Protein AF-R0KUM9-F1 (afdb_monomer_lite)

Organism: Nosema bombycis (strain CQ1 / CVCC 102059) (NCBI:txid578461)

Structure (mmCIF, N/CA/C/O backbone):
data_AF-R0KUM9-F1
#
_entry.id   AF-R0KUM9-F1
#
loop_
_atom_site.group_PDB
_atom_site.id
_atom_site.type_symbol
_atom_site.label_atom_id
_atom_site.label_alt_id
_atom_site.label_comp_id
_atom_site.label_asym_id
_atom_site.label_entity_id
_atom_site.label_seq_id
_atom_site.pdbx_PDB_ins_code
_atom_site.Cartn_x
_atom_site.Cartn_y
_atom_site.Cartn_z
_atom_site.occupancy
_atom_site.B_iso_or_equiv
_atom_site.auth_seq_id
_atom_site.auth_comp_id
_atom_site.auth_asym_id
_atom_site.auth_atom_id
_atom_site.pdbx_PDB_model_num
ATOM 1 N N . MET A 1 1 ? 21.693 6.761 2.568 1.00 46.38 1 MET A N 1
ATOM 2 C CA . MET A 1 1 ? 21.274 5.800 1.523 1.00 46.38 1 MET A CA 1
ATOM 3 C C . MET A 1 1 ? 19.756 5.629 1.547 1.00 46.38 1 MET A C 1
ATOM 5 O O . MET A 1 1 ? 19.146 5.756 0.496 1.00 46.38 1 MET A O 1
ATOM 9 N N . GLU A 1 2 ? 19.164 5.507 2.739 1.00 59.19 2 GLU A N 1
ATOM 10 C CA . GLU A 1 2 ? 17.716 5.383 3.000 1.00 59.19 2 GLU A CA 1
ATOM 11 C C . GLU A 1 2 ? 16.840 6.447 2.295 1.00 59.19 2 GLU A C 1
ATOM 13 O O . GLU A 1 2 ? 15.932 6.101 1.548 1.00 59.19 2 GLU A O 1
ATOM 18 N N . TYR A 1 3 ? 17.175 7.741 2.393 1.00 64.31 3 TYR A N 1
ATOM 19 C CA . TYR A 1 3 ? 16.346 8.825 1.827 1.00 64.31 3 TYR A CA 1
ATOM 20 C C . TYR A 1 3 ? 16.190 8.808 0.298 1.00 64.31 3 TYR A C 1
ATOM 22 O O . TYR A 1 3 ? 15.098 9.025 -0.220 1.00 64.31 3 TYR A O 1
ATOM 30 N N . LYS A 1 4 ? 17.265 8.517 -0.448 1.00 70.75 4 LYS A N 1
ATOM 31 C CA . LYS A 1 4 ? 17.219 8.504 -1.923 1.00 70.75 4 LYS A CA 1
ATOM 32 C C . LYS A 1 4 ? 16.317 7.379 -2.444 1.00 70.75 4 LYS A C 1
ATOM 34 O O . LYS A 1 4 ? 15.664 7.540 -3.470 1.00 70.75 4 LYS A O 1
ATOM 39 N N . TYR A 1 5 ? 16.275 6.265 -1.719 1.00 78.56 5 TYR A N 1
ATOM 40 C CA . TYR A 1 5 ? 15.444 5.112 -2.040 1.00 78.56 5 TYR A CA 1
ATOM 41 C C . TYR A 1 5 ? 13.957 5.381 -1.755 1.00 78.56 5 TYR A C 1
ATOM 43 O O . TYR A 1 5 ? 13.120 5.122 -2.619 1.00 78.56 5 TYR A O 1
ATOM 51 N N . VAL A 1 6 ? 13.633 6.003 -0.612 1.00 82.81 6 VAL A N 1
ATOM 52 C CA . VAL A 1 6 ? 12.263 6.457 -0.286 1.00 82.81 6 VAL A CA 1
ATOM 53 C C . VAL A 1 6 ? 11.725 7.404 -1.364 1.00 82.81 6 VAL A C 1
ATOM 55 O O . VAL A 1 6 ? 10.603 7.238 -1.838 1.00 82.81 6 VAL A O 1
ATOM 58 N N . GLU A 1 7 ? 12.533 8.366 -1.809 1.00 81.81 7 GLU A N 1
ATOM 59 C CA . GLU A 1 7 ? 12.133 9.324 -2.847 1.00 81.81 7 GLU A CA 1
ATOM 60 C C . GLU A 1 7 ? 11.872 8.662 -4.204 1.00 81.81 7 GLU A C 1
ATOM 62 O O . GLU A 1 7 ? 10.886 8.981 -4.869 1.00 81.81 7 GLU A O 1
ATOM 67 N N . GLN A 1 8 ? 12.725 7.721 -4.619 1.00 81.50 8 GLN A N 1
ATOM 68 C CA . GLN A 1 8 ? 12.539 6.975 -5.867 1.00 81.50 8 GLN A CA 1
ATOM 69 C C . GLN A 1 8 ? 11.217 6.199 -5.870 1.00 81.50 8 GLN A C 1
ATOM 71 O O . GLN A 1 8 ? 10.469 6.257 -6.848 1.00 81.50 8 GLN A O 1
ATOM 76 N N . LYS A 1 9 ? 10.898 5.533 -4.757 1.00 85.00 9 LYS A N 1
ATOM 77 C CA . LYS A 1 9 ? 9.615 4.849 -4.567 1.00 85.00 9 LYS A CA 1
ATOM 78 C C . LYS A 1 9 ? 8.432 5.806 -4.582 1.00 85.00 9 LYS A C 1
ATOM 80 O O . LYS A 1 9 ? 7.415 5.521 -5.209 1.00 85.00 9 LYS A O 1
ATOM 85 N N . TRP A 1 10 ? 8.563 6.956 -3.928 1.00 87.00 10 TRP A N 1
ATOM 86 C CA . TRP A 1 10 ? 7.491 7.944 -3.897 1.00 87.00 10 TRP A CA 1
ATOM 87 C C . TRP A 1 10 ? 7.177 8.507 -5.288 1.00 87.00 10 TRP A C 1
ATOM 89 O O . TRP A 1 10 ? 6.010 8.642 -5.659 1.00 87.00 10 TRP A O 1
ATOM 99 N N . LEU A 1 11 ? 8.208 8.777 -6.095 1.00 82.00 11 LEU A N 1
ATOM 100 C CA . LEU A 1 11 ? 8.036 9.191 -7.490 1.00 82.00 11 LEU A CA 1
ATOM 101 C C . LEU A 1 11 ? 7.309 8.122 -8.311 1.00 82.00 11 LEU A C 1
ATOM 103 O O . LEU A 1 11 ? 6.413 8.451 -9.087 1.00 82.00 11 LEU A O 1
ATOM 107 N N . MET A 1 12 ? 7.629 6.846 -8.094 1.00 83.06 12 MET A N 1
ATOM 108 C CA . MET A 1 12 ? 6.889 5.749 -8.706 1.00 83.06 12 MET A CA 1
ATOM 109 C C . MET A 1 12 ? 5.409 5.766 -8.286 1.00 83.06 12 MET A C 1
ATOM 111 O O . MET A 1 12 ? 4.539 5.706 -9.153 1.00 83.06 12 MET A O 1
ATOM 115 N N . PHE A 1 13 ? 5.095 5.905 -6.992 1.00 82.31 13 PHE A N 1
ATOM 116 C CA . PHE A 1 13 ? 3.705 6.001 -6.523 1.00 82.31 13 PHE A CA 1
ATOM 117 C C . PHE A 1 13 ? 2.944 7.165 -7.153 1.00 82.31 13 PHE A C 1
ATOM 119 O O . PHE A 1 13 ? 1.772 7.002 -7.497 1.00 82.31 13 PHE A O 1
ATOM 126 N N . LYS A 1 14 ? 3.593 8.321 -7.337 1.00 81.88 14 LYS A N 1
ATOM 127 C CA . LYS A 1 14 ? 2.994 9.464 -8.037 1.00 81.88 14 LYS A CA 1
ATOM 128 C C . LYS A 1 14 ? 2.582 9.101 -9.462 1.00 81.88 14 LYS A C 1
ATOM 130 O O . LYS A 1 14 ? 1.456 9.410 -9.845 1.00 81.88 14 LYS A O 1
ATOM 135 N N . GLU A 1 15 ? 3.432 8.393 -10.205 1.00 77.25 15 GLU A N 1
ATOM 136 C CA . GLU A 1 15 ? 3.081 7.900 -11.542 1.00 77.25 15 GLU A CA 1
ATOM 137 C C . GLU A 1 15 ? 1.904 6.915 -11.473 1.00 77.25 15 GLU A C 1
ATOM 139 O O . GLU A 1 15 ? 0.881 7.135 -12.121 1.00 77.25 15 GLU A O 1
ATOM 144 N N . VAL A 1 16 ? 1.969 5.880 -10.624 1.00 80.12 16 VAL A N 1
ATOM 145 C CA . VAL A 1 16 ? 0.892 4.871 -10.551 1.00 80.12 16 VAL A CA 1
ATOM 146 C C . VAL A 1 16 ? -0.459 5.496 -10.151 1.00 80.12 16 VAL A C 1
ATOM 148 O O . VAL A 1 16 ? -1.513 5.111 -10.668 1.00 80.12 16 VAL A O 1
ATOM 151 N N . LYS A 1 17 ? -0.444 6.506 -9.271 1.00 80.81 17 LYS A N 1
ATOM 152 C CA . LYS A 1 17 ? -1.633 7.277 -8.876 1.00 80.81 17 LYS A CA 1
ATOM 153 C C . LYS A 1 17 ? -2.169 8.153 -10.001 1.00 80.81 17 LYS A C 1
ATOM 155 O O . LYS A 1 17 ? -3.379 8.146 -10.226 1.00 80.81 17 LYS A O 1
ATOM 160 N N . ALA A 1 18 ? -1.302 8.874 -10.715 1.00 81.31 18 ALA A N 1
ATOM 161 C CA . ALA A 1 18 ? -1.703 9.764 -11.808 1.00 81.31 18 ALA A CA 1
ATOM 162 C C . ALA A 1 18 ? -2.484 9.018 -12.901 1.00 81.31 18 ALA A C 1
ATOM 164 O O . ALA A 1 18 ? -3.423 9.555 -13.487 1.00 81.31 18 ALA A O 1
ATOM 165 N N . PHE A 1 19 ? -2.138 7.751 -13.123 1.00 81.00 19 PHE A N 1
ATOM 166 C CA . PHE A 1 19 ? -2.793 6.872 -14.087 1.00 81.00 19 PHE A CA 1
ATOM 167 C C . PHE A 1 19 ? -3.969 6.064 -13.530 1.00 81.00 19 PHE A C 1
ATOM 169 O O . PHE A 1 19 ? -4.574 5.286 -14.265 1.00 81.00 19 PHE A O 1
ATOM 176 N N . LYS A 1 20 ? -4.328 6.271 -12.257 1.00 84.88 20 LYS A N 1
ATOM 177 C CA . LYS A 1 20 ? -5.469 5.632 -11.585 1.00 84.88 20 LYS A CA 1
ATOM 178 C C . LYS A 1 20 ? -5.451 4.099 -11.648 1.00 84.88 20 LYS A C 1
ATOM 180 O O . LYS A 1 20 ? -6.511 3.481 -11.718 1.00 84.88 20 LYS A O 1
ATOM 185 N N . PHE A 1 21 ? -4.278 3.466 -11.576 1.00 88.50 21 PHE A N 1
ATOM 186 C CA . PHE A 1 21 ? -4.240 2.003 -11.480 1.00 88.50 21 PHE A CA 1
ATOM 187 C C . PHE A 1 21 ? -4.882 1.504 -10.178 1.00 88.50 21 PHE A C 1
ATOM 189 O O . PHE A 1 21 ? -4.829 2.224 -9.166 1.00 88.50 21 PHE A O 1
ATOM 196 N N . PRO A 1 22 ? -5.424 0.270 -10.178 1.00 89.88 22 PRO A N 1
ATOM 197 C CA . PRO A 1 22 ? -5.920 -0.393 -8.976 1.00 89.88 22 PRO A CA 1
ATOM 198 C C . PRO A 1 22 ? -4.870 -0.481 -7.860 1.00 89.88 22 PRO A C 1
ATOM 200 O O . PRO A 1 22 ? -3.665 -0.507 -8.118 1.00 89.88 22 PRO A O 1
ATOM 203 N N . LEU A 1 23 ? -5.328 -0.570 -6.607 1.00 90.25 23 LEU A N 1
ATOM 204 C CA . LEU A 1 23 ? -4.442 -0.693 -5.441 1.00 90.25 23 LEU A CA 1
ATOM 205 C C . LEU A 1 23 ? -3.582 -1.965 -5.483 1.00 90.25 23 LEU A C 1
ATOM 207 O O . LEU A 1 23 ? -2.430 -1.925 -5.060 1.00 90.25 23 LEU A O 1
ATOM 211 N N . SER A 1 24 ? -4.103 -3.066 -6.035 1.00 89.19 24 SER A N 1
ATOM 212 C CA . SER A 1 24 ? -3.342 -4.312 -6.186 1.00 89.19 24 SER A CA 1
ATOM 213 C C . SER A 1 24 ? -2.139 -4.127 -7.115 1.00 89.19 24 SER A C 1
ATOM 215 O O . SER A 1 24 ? -1.005 -4.385 -6.710 1.00 89.19 24 SER A O 1
ATOM 217 N N . VAL A 1 25 ? -2.357 -3.527 -8.293 1.00 90.12 25 VAL A N 1
ATOM 218 C CA . VAL A 1 25 ? -1.294 -3.150 -9.241 1.00 90.12 25 VAL A CA 1
ATOM 219 C C . VAL A 1 25 ? -0.272 -2.226 -8.577 1.00 90.12 25 VAL A C 1
ATOM 221 O O . VAL A 1 25 ? 0.925 -2.425 -8.763 1.00 90.12 25 VAL A O 1
ATOM 224 N N . ARG A 1 26 ? -0.705 -1.258 -7.753 1.00 88.62 26 ARG A N 1
ATOM 225 C CA . ARG A 1 26 ? 0.211 -0.384 -6.990 1.00 88.62 26 ARG A CA 1
ATOM 226 C C . ARG A 1 26 ? 1.117 -1.180 -6.052 1.00 88.62 26 ARG A C 1
ATOM 228 O O . ARG A 1 26 ? 2.335 -1.011 -6.115 1.00 88.62 26 ARG A O 1
ATOM 235 N N . SER A 1 27 ? 0.547 -2.052 -5.211 1.00 88.62 27 SER A N 1
ATOM 236 C CA . SER A 1 27 ? 1.335 -2.883 -4.287 1.00 88.62 27 SER A CA 1
ATOM 237 C C . SER A 1 27 ? 2.275 -3.840 -5.017 1.00 88.62 27 SER A C 1
ATOM 239 O O . SER A 1 27 ? 3.410 -4.029 -4.587 1.00 88.62 27 SER A O 1
ATOM 241 N N . THR A 1 28 ? 1.840 -4.425 -6.125 1.00 90.75 28 THR A N 1
ATOM 242 C CA . THR A 1 28 ? 2.655 -5.379 -6.880 1.00 90.75 28 THR A CA 1
ATOM 243 C C . THR A 1 28 ? 3.785 -4.673 -7.619 1.00 90.75 28 THR A C 1
ATOM 245 O O . THR A 1 28 ? 4.935 -5.105 -7.554 1.00 90.75 28 THR A O 1
ATOM 248 N N . ALA A 1 29 ? 3.508 -3.515 -8.220 1.00 90.88 29 ALA A N 1
ATOM 249 C CA . ALA A 1 29 ? 4.518 -2.726 -8.909 1.00 90.88 29 ALA A CA 1
ATOM 250 C C . ALA A 1 29 ? 5.642 -2.296 -7.956 1.00 90.88 29 ALA A C 1
ATOM 252 O O . ALA A 1 29 ? 6.811 -2.417 -8.315 1.00 90.88 29 ALA A O 1
ATOM 253 N N . ILE A 1 30 ? 5.332 -1.840 -6.736 1.00 88.06 30 ILE A N 1
ATOM 254 C CA . ILE A 1 30 ? 6.381 -1.397 -5.802 1.00 88.06 30 ILE A CA 1
ATOM 255 C C . ILE A 1 30 ? 7.256 -2.563 -5.319 1.00 88.06 30 ILE A C 1
ATOM 257 O O . ILE A 1 30 ? 8.459 -2.402 -5.126 1.00 88.06 30 ILE A O 1
ATOM 261 N N . ARG A 1 31 ? 6.682 -3.765 -5.181 1.00 87.50 31 ARG A N 1
ATOM 262 C CA . ARG A 1 31 ? 7.437 -4.983 -4.843 1.00 87.50 31 ARG A CA 1
ATOM 263 C C . ARG A 1 31 ? 8.368 -5.403 -5.975 1.00 87.50 31 ARG A C 1
ATOM 265 O O . ARG A 1 31 ? 9.521 -5.740 -5.722 1.00 87.50 31 ARG A O 1
ATOM 272 N N . ILE A 1 32 ? 7.888 -5.338 -7.215 1.00 89.38 32 ILE A N 1
ATOM 273 C CA . ILE A 1 32 ? 8.712 -5.593 -8.400 1.00 89.38 32 ILE A CA 1
ATOM 274 C C . ILE A 1 32 ? 9.848 -4.569 -8.477 1.00 89.38 32 ILE A C 1
ATOM 276 O O . ILE A 1 32 ? 10.999 -4.951 -8.665 1.00 89.38 32 ILE A O 1
ATOM 280 N N . PHE A 1 33 ? 9.550 -3.291 -8.248 1.00 88.00 33 PHE A N 1
ATOM 281 C CA . PHE A 1 33 ? 10.547 -2.225 -8.210 1.00 88.00 33 PHE A CA 1
ATOM 282 C C . PHE A 1 33 ? 11.630 -2.473 -7.147 1.00 88.00 33 PHE A C 1
ATOM 284 O O . PHE A 1 33 ? 12.816 -2.301 -7.428 1.00 88.00 33 PHE A O 1
ATOM 291 N N . ASP A 1 34 ? 11.249 -2.950 -5.958 1.00 84.38 34 ASP A N 1
ATOM 292 C CA . ASP A 1 34 ? 12.190 -3.343 -4.901 1.00 84.38 34 ASP A CA 1
ATOM 293 C C . ASP A 1 34 ? 13.111 -4.477 -5.326 1.00 84.38 34 ASP A C 1
ATOM 295 O O . ASP A 1 34 ? 14.327 -4.397 -5.131 1.00 84.38 34 ASP A O 1
ATOM 299 N N . ASN A 1 35 ? 12.540 -5.518 -5.927 1.00 84.62 35 ASN A N 1
ATOM 300 C CA . ASN A 1 35 ? 13.303 -6.657 -6.423 1.00 84.62 35 ASN A CA 1
ATOM 301 C C . ASN A 1 35 ? 14.266 -6.234 -7.531 1.00 84.62 35 ASN A C 1
ATOM 303 O O . ASN A 1 35 ? 15.415 -6.670 -7.541 1.00 84.62 35 ASN A O 1
ATOM 307 N N . ILE A 1 36 ? 13.825 -5.344 -8.419 1.00 84.06 36 ILE A N 1
ATOM 308 C CA . ILE A 1 36 ? 14.665 -4.751 -9.452 1.00 84.06 36 ILE A CA 1
ATOM 309 C C . ILE A 1 36 ? 15.823 -4.001 -8.788 1.00 84.06 36 ILE A C 1
ATOM 311 O O . ILE A 1 36 ? 16.959 -4.425 -8.945 1.00 84.06 36 ILE A O 1
ATOM 315 N N . ILE A 1 37 ? 15.582 -2.968 -7.976 1.00 81.06 37 ILE A N 1
ATOM 316 C CA . ILE A 1 37 ? 16.666 -2.144 -7.405 1.00 81.06 37 ILE A CA 1
ATOM 317 C C . ILE A 1 37 ? 17.680 -2.964 -6.596 1.00 81.06 37 ILE A C 1
ATOM 319 O O . ILE A 1 37 ? 18.876 -2.685 -6.662 1.00 81.06 37 ILE A O 1
ATOM 323 N N . ARG A 1 38 ? 17.228 -3.976 -5.847 1.00 78.56 38 ARG A N 1
ATOM 324 C CA . ARG A 1 38 ? 18.109 -4.808 -5.010 1.00 78.56 38 ARG A CA 1
ATOM 325 C C . ARG A 1 38 ? 19.009 -5.746 -5.816 1.00 78.56 38 ARG A C 1
ATOM 327 O O . ARG A 1 38 ? 20.104 -6.055 -5.357 1.00 78.56 38 ARG A O 1
ATOM 334 N N . ASN A 1 39 ? 18.567 -6.187 -6.993 1.00 74.94 39 ASN A N 1
ATOM 335 C CA . ASN A 1 39 ? 19.275 -7.189 -7.799 1.00 74.94 39 ASN A CA 1
ATOM 336 C C . ASN A 1 39 ? 19.930 -6.607 -9.062 1.00 74.94 39 ASN A C 1
ATOM 338 O O . ASN A 1 39 ? 20.831 -7.211 -9.641 1.00 74.94 39 ASN A O 1
ATOM 342 N N . ILE A 1 40 ? 19.512 -5.418 -9.493 1.00 64.94 40 ILE A N 1
ATOM 343 C CA . ILE A 1 40 ? 19.990 -4.746 -10.700 1.00 64.94 40 ILE A CA 1
ATOM 344 C C . ILE A 1 40 ? 20.990 -3.656 -10.302 1.00 64.94 40 ILE A C 1
ATOM 346 O O . ILE A 1 40 ? 20.697 -2.466 -10.246 1.00 64.94 40 ILE A O 1
ATOM 350 N N . GLY A 1 41 ? 22.231 -4.075 -10.058 1.00 53.66 41 GLY A N 1
ATOM 351 C CA . GLY A 1 41 ? 23.348 -3.164 -9.793 1.00 53.66 41 GLY A CA 1
ATOM 352 C C . GLY A 1 41 ? 23.899 -2.425 -11.025 1.00 53.66 41 GLY A C 1
ATOM 353 O O . GLY A 1 41 ? 24.889 -1.711 -10.891 1.00 53.66 41 GLY A O 1
ATOM 354 N N . SER A 1 42 ? 23.340 -2.606 -12.232 1.00 52.78 42 SER A N 1
ATOM 355 C CA . SER A 1 42 ? 24.052 -2.233 -13.472 1.00 52.78 42 SER A CA 1
ATOM 356 C C . SER A 1 42 ? 23.214 -1.841 -14.698 1.00 52.78 42 SER A C 1
ATOM 358 O O . SER A 1 42 ? 23.796 -1.537 -15.742 1.00 52.78 42 SER A O 1
ATOM 360 N N . PHE A 1 43 ? 21.880 -1.801 -14.632 1.00 63.09 43 PHE A N 1
ATOM 361 C CA . PHE A 1 43 ? 21.099 -1.407 -15.810 1.00 63.09 43 PHE A CA 1
ATOM 362 C C . PHE A 1 43 ? 21.095 0.112 -16.003 1.00 63.09 43 PHE A C 1
ATOM 364 O O . PHE A 1 43 ? 20.878 0.879 -15.068 1.00 63.09 43 PHE A O 1
ATOM 371 N N . LYS A 1 44 ? 21.289 0.556 -17.251 1.00 70.44 44 LYS A N 1
ATOM 372 C CA . LYS A 1 44 ? 21.203 1.969 -17.662 1.00 70.44 44 LYS A CA 1
ATOM 373 C C . LYS A 1 44 ? 19.746 2.425 -17.850 1.00 70.44 44 LYS A C 1
ATOM 375 O O . LYS A 1 44 ? 19.431 3.070 -18.847 1.00 70.44 44 LYS A O 1
ATOM 380 N N . LEU A 1 45 ? 18.860 2.061 -16.924 1.00 76.81 45 LEU A N 1
ATOM 381 C CA . LEU A 1 45 ? 17.481 2.544 -16.914 1.00 76.81 45 LEU A CA 1
ATOM 382 C C . LEU A 1 45 ? 17.369 3.756 -15.989 1.00 76.81 45 LEU A C 1
ATOM 384 O O . LEU A 1 45 ? 17.904 3.772 -14.880 1.00 76.81 45 LEU A O 1
ATOM 388 N N . SER A 1 46 ? 16.664 4.782 -16.449 1.00 80.44 46 SER A N 1
ATOM 389 C CA . SER A 1 46 ? 16.246 5.899 -15.608 1.00 80.44 46 SER A CA 1
ATOM 390 C C . SER A 1 46 ? 15.215 5.445 -14.566 1.00 80.44 46 SER A C 1
ATOM 392 O O . SER A 1 46 ? 14.524 4.443 -14.744 1.00 80.44 46 SER A O 1
ATOM 394 N N . ASN A 1 47 ? 15.046 6.215 -13.485 1.00 78.31 47 ASN A N 1
ATOM 395 C CA . ASN A 1 47 ? 14.014 5.933 -12.475 1.00 78.31 47 ASN A CA 1
ATOM 396 C C . ASN A 1 47 ? 12.606 5.842 -13.093 1.00 78.31 47 ASN A C 1
ATOM 398 O O . ASN A 1 47 ? 11.791 5.037 -12.653 1.00 78.31 47 ASN A O 1
ATOM 402 N N . GLN A 1 48 ? 12.332 6.655 -14.118 1.00 80.31 48 GLN A N 1
ATOM 403 C CA . GLN A 1 48 ? 11.060 6.640 -14.834 1.00 80.31 48 GLN A CA 1
ATOM 404 C C . GLN A 1 48 ? 10.875 5.333 -15.613 1.00 80.31 48 GLN A C 1
ATOM 406 O O . GLN A 1 48 ? 9.815 4.722 -15.540 1.00 80.31 48 GLN A O 1
ATOM 411 N N . GLU A 1 49 ? 11.908 4.868 -16.314 1.00 83.94 49 GLU A N 1
ATOM 412 C CA . GLU A 1 49 ? 11.880 3.593 -17.038 1.00 83.94 49 GLU A CA 1
ATOM 413 C C . GLU A 1 49 ? 11.703 2.400 -16.092 1.00 83.94 49 GLU A C 1
ATOM 415 O O . GLU A 1 49 ? 10.906 1.511 -16.380 1.00 83.94 49 GLU A O 1
ATOM 420 N N . LEU A 1 50 ? 12.373 2.409 -14.935 1.00 84.75 50 LEU A N 1
ATOM 421 C CA . LEU A 1 50 ? 12.204 1.384 -13.899 1.00 84.75 50 LEU A CA 1
ATOM 422 C C . LEU A 1 50 ? 10.780 1.374 -13.329 1.00 84.75 50 LEU A C 1
ATOM 424 O O . LEU A 1 50 ? 10.196 0.303 -13.148 1.00 84.75 50 LEU A O 1
ATOM 428 N N . ALA A 1 51 ? 10.206 2.553 -13.073 1.00 84.44 51 ALA A N 1
ATOM 429 C CA . ALA A 1 51 ? 8.826 2.682 -12.618 1.00 84.44 51 ALA A CA 1
ATOM 430 C C . ALA A 1 51 ? 7.847 2.128 -13.662 1.00 84.44 51 ALA A C 1
ATOM 432 O O . ALA A 1 51 ? 6.993 1.311 -13.326 1.00 84.44 51 ALA A O 1
ATOM 433 N N . ILE A 1 52 ? 8.007 2.509 -14.934 1.00 87.44 52 ILE A N 1
ATOM 434 C CA . ILE A 1 52 ? 7.159 2.027 -16.031 1.00 87.44 52 ILE A CA 1
ATOM 435 C C . ILE A 1 52 ? 7.275 0.510 -16.180 1.00 87.44 52 ILE A C 1
ATOM 437 O O . ILE A 1 52 ? 6.253 -0.167 -16.208 1.00 87.44 52 ILE A O 1
ATOM 441 N N . LEU A 1 53 ? 8.493 -0.035 -16.210 1.00 88.94 53 LEU A N 1
ATOM 442 C CA . LEU A 1 53 ? 8.726 -1.477 -16.294 1.00 88.94 53 LEU A CA 1
ATOM 443 C C . LEU A 1 53 ? 8.031 -2.232 -15.154 1.00 88.94 53 LEU A C 1
ATOM 445 O O . LEU A 1 53 ? 7.339 -3.220 -15.391 1.00 88.94 53 LEU A O 1
ATOM 449 N N . SER A 1 54 ? 8.154 -1.725 -13.927 1.00 89.88 54 SER A N 1
ATOM 450 C CA . SER A 1 54 ? 7.523 -2.327 -12.749 1.00 89.88 54 SER A CA 1
ATOM 451 C C . SER A 1 54 ? 5.996 -2.311 -12.845 1.00 89.88 54 SER A C 1
ATOM 453 O O . SER A 1 54 ? 5.350 -3.301 -12.510 1.00 89.88 54 SER A O 1
ATOM 455 N N . ILE A 1 55 ? 5.411 -1.217 -13.345 1.00 90.00 55 ILE A N 1
ATOM 456 C CA . ILE A 1 55 ? 3.963 -1.091 -13.575 1.00 90.00 55 ILE A CA 1
ATOM 457 C C . ILE A 1 55 ? 3.491 -2.071 -14.653 1.00 90.00 55 ILE A C 1
ATOM 459 O O . ILE A 1 55 ? 2.466 -2.721 -14.465 1.00 90.00 55 ILE A O 1
ATOM 463 N N . LEU A 1 56 ? 4.219 -2.200 -15.767 1.00 89.50 56 LEU A N 1
ATOM 464 C CA . LEU A 1 56 ? 3.853 -3.099 -16.868 1.00 89.50 56 LEU A CA 1
ATOM 465 C C . LEU A 1 56 ? 3.827 -4.560 -16.418 1.00 89.50 56 LEU A C 1
ATOM 467 O O . LEU A 1 56 ? 2.840 -5.261 -16.650 1.00 89.50 56 LEU A O 1
ATOM 471 N N . VAL A 1 57 ? 4.879 -4.999 -15.724 1.00 90.81 57 VAL A N 1
ATOM 472 C CA . VAL A 1 57 ? 4.949 -6.360 -15.179 1.00 90.81 57 VAL A CA 1
ATOM 473 C C . VAL A 1 57 ? 3.855 -6.563 -14.128 1.00 90.81 57 VAL A C 1
ATOM 475 O O . VAL A 1 57 ? 3.167 -7.581 -14.164 1.00 90.81 57 VAL A O 1
ATOM 478 N N . ALA A 1 58 ? 3.610 -5.582 -13.254 1.00 91.56 58 ALA A N 1
ATOM 479 C CA . ALA A 1 58 ? 2.540 -5.668 -12.262 1.00 91.56 58 ALA A CA 1
ATOM 480 C C . ALA A 1 58 ? 1.149 -5.798 -12.882 1.00 91.56 58 ALA A C 1
ATOM 482 O O . ALA A 1 58 ? 0.355 -6.608 -12.415 1.00 91.56 58 ALA A O 1
ATOM 483 N N . CYS A 1 59 ? 0.858 -5.052 -13.950 1.00 90.69 59 CYS A N 1
ATOM 484 C CA . CYS A 1 59 ? -0.416 -5.176 -14.656 1.00 90.69 59 CYS A CA 1
ATOM 485 C C . CYS A 1 59 ? -0.627 -6.601 -15.176 1.00 90.69 59 CYS A C 1
ATOM 487 O O . CYS A 1 59 ? -1.721 -7.133 -15.043 1.00 90.69 59 CYS A O 1
ATOM 489 N N . LYS A 1 60 ? 0.421 -7.247 -15.702 1.00 89.25 60 LYS A N 1
ATOM 490 C CA . LYS A 1 60 ? 0.352 -8.646 -16.156 1.00 89.25 60 LYS A CA 1
ATOM 491 C C . LYS A 1 60 ? 0.141 -9.626 -15.002 1.00 89.25 60 LYS A C 1
ATOM 493 O O . LYS A 1 60 ? -0.622 -10.572 -15.152 1.00 89.25 60 LYS A O 1
ATOM 498 N N . CYS A 1 61 ? 0.793 -9.398 -13.863 1.00 89.94 61 CYS A N 1
ATOM 499 C CA . CYS A 1 61 ? 0.642 -10.244 -12.675 1.00 89.94 61 CYS A CA 1
ATOM 500 C C . CYS A 1 61 ? -0.779 -10.183 -12.095 1.00 89.94 61 CYS A C 1
ATOM 502 O O . CYS A 1 61 ? -1.296 -11.189 -11.626 1.00 89.94 61 CYS A O 1
ATOM 504 N N . GLU A 1 62 ? -1.400 -9.005 -12.147 1.00 89.81 62 GLU A N 1
ATOM 505 C CA . GLU A 1 62 ? -2.738 -8.732 -11.610 1.00 89.81 62 GLU A CA 1
ATOM 506 C C . GLU A 1 62 ? -3.859 -8.887 -12.657 1.00 89.81 62 GLU A C 1
ATOM 508 O O . GLU A 1 62 ? -4.984 -8.461 -12.405 1.00 89.81 62 GLU A O 1
ATOM 513 N N . ASP A 1 63 ? -3.547 -9.427 -13.844 1.00 88.62 63 ASP A N 1
ATOM 514 C CA . ASP A 1 63 ? -4.448 -9.536 -15.007 1.00 88.62 63 ASP A CA 1
ATOM 515 C C . ASP A 1 63 ? -5.201 -8.227 -15.338 1.00 88.62 63 ASP A C 1
ATOM 517 O O . ASP A 1 63 ? -6.366 -8.195 -15.738 1.00 88.62 63 ASP A O 1
ATOM 521 N N . PHE A 1 64 ? -4.526 -7.093 -15.148 1.00 88.69 64 PHE A N 1
ATOM 522 C CA . PHE A 1 64 ? -5.068 -5.779 -15.448 1.00 88.69 64 PHE A CA 1
ATOM 523 C C . PHE A 1 64 ? -4.791 -5.414 -16.906 1.00 88.69 64 PHE A C 1
ATOM 525 O O . PHE A 1 64 ? -3.655 -5.139 -17.297 1.00 88.69 64 PHE A O 1
ATOM 532 N N . GLN A 1 65 ? -5.855 -5.340 -17.703 1.00 82.44 65 GLN A N 1
ATOM 533 C CA . GLN A 1 65 ? -5.819 -4.875 -19.087 1.00 82.44 65 GLN A CA 1
ATOM 534 C C . GLN A 1 65 ? -6.611 -3.570 -19.177 1.00 82.44 65 GLN A C 1
ATOM 536 O O . GLN A 1 65 ? -7.833 -3.560 -19.043 1.00 82.44 65 GLN A O 1
ATOM 541 N N . GLY A 1 66 ? -5.927 -2.438 -19.355 1.00 78.44 66 GLY A N 1
ATOM 542 C CA . GLY A 1 66 ? -6.590 -1.137 -19.344 1.00 78.44 66 GLY A CA 1
ATOM 543 C C . GLY A 1 66 ? -5.857 -0.055 -20.125 1.00 78.44 66 GLY A C 1
ATOM 544 O O . GLY A 1 66 ? -4.636 -0.087 -20.279 1.00 78.44 66 GLY A O 1
ATOM 545 N N . SER A 1 67 ? -6.613 0.966 -20.538 1.00 77.12 67 SER A N 1
ATOM 546 C CA . SER A 1 67 ? -6.098 2.151 -21.238 1.00 77.12 67 SER A CA 1
ATOM 547 C C . SER A 1 67 ? -4.952 2.898 -20.531 1.00 77.12 67 SER A C 1
ATOM 549 O O . SER A 1 67 ? -4.141 3.506 -21.238 1.00 77.12 67 SER A O 1
ATOM 551 N N . PRO A 1 68 ? -4.792 2.862 -19.187 1.00 81.00 68 PRO A N 1
ATOM 552 C CA . PRO A 1 68 ? -3.626 3.461 -18.541 1.00 81.00 68 PRO A CA 1
ATOM 553 C C . PRO A 1 68 ? -2.281 2.886 -19.009 1.00 81.00 68 PRO A C 1
ATOM 555 O O . PRO A 1 68 ? -1.296 3.622 -19.051 1.00 81.00 68 PRO A O 1
ATOM 558 N N . ILE A 1 69 ? -2.241 1.613 -19.420 1.00 81.94 69 ILE A N 1
ATOM 559 C CA . ILE A 1 69 ? -1.031 0.957 -19.938 1.00 81.94 69 ILE A CA 1
ATOM 560 C C . ILE A 1 69 ? -0.596 1.622 -21.247 1.00 81.94 69 ILE A C 1
ATOM 562 O O . ILE A 1 69 ? 0.535 2.096 -21.364 1.00 81.94 69 ILE A O 1
ATOM 566 N N . ASP A 1 70 ? -1.519 1.744 -22.203 1.00 81.94 70 ASP A N 1
ATOM 567 C CA . ASP A 1 70 ? -1.253 2.387 -23.493 1.00 81.94 70 ASP A CA 1
ATOM 568 C C . ASP A 1 70 ? -0.828 3.847 -23.323 1.00 81.94 70 ASP A C 1
ATOM 570 O O . ASP A 1 70 ? 0.080 4.326 -24.006 1.00 81.94 70 ASP A O 1
ATOM 574 N N . ASN A 1 71 ? -1.460 4.557 -22.386 1.00 84.06 71 ASN A N 1
ATOM 575 C CA . ASN A 1 71 ? -1.152 5.955 -22.107 1.00 84.06 71 ASN A CA 1
ATOM 576 C C . ASN A 1 71 ? 0.277 6.142 -21.580 1.00 84.06 71 ASN A C 1
ATOM 578 O O . ASN A 1 71 ? 0.940 7.105 -21.967 1.00 84.06 71 ASN A O 1
ATOM 582 N N . ILE A 1 72 ? 0.771 5.228 -20.742 1.00 83.19 72 ILE A N 1
ATOM 583 C CA . ILE A 1 72 ? 2.158 5.252 -20.260 1.00 83.19 72 ILE A CA 1
ATOM 584 C C . ILE A 1 72 ? 3.130 4.948 -21.386 1.00 83.19 72 ILE A C 1
ATOM 586 O O . ILE A 1 72 ? 4.093 5.686 -21.587 1.00 83.19 72 ILE A O 1
ATOM 590 N N . LEU A 1 73 ? 2.858 3.897 -22.158 1.00 81.38 73 LEU A N 1
ATOM 591 C CA . LEU A 1 73 ? 3.733 3.481 -23.248 1.00 81.38 73 LEU A CA 1
ATOM 592 C C . LEU A 1 73 ? 3.867 4.568 -24.321 1.00 81.38 73 LEU A C 1
ATOM 594 O O . LEU A 1 73 ? 4.937 4.715 -24.911 1.00 81.38 73 LEU A O 1
ATOM 598 N N . ARG A 1 74 ? 2.810 5.352 -24.573 1.00 84.31 74 ARG A N 1
ATOM 599 C CA . ARG A 1 74 ? 2.820 6.495 -25.508 1.00 84.31 74 ARG A CA 1
ATOM 600 C C . ARG A 1 74 ? 3.715 7.654 -25.073 1.00 84.31 74 ARG A C 1
ATOM 602 O O . ARG A 1 74 ? 4.095 8.440 -25.933 1.00 84.31 74 ARG A O 1
ATOM 609 N N . ARG A 1 75 ? 4.069 7.764 -23.788 1.00 82.31 75 ARG A N 1
ATOM 610 C CA . ARG A 1 75 ? 5.021 8.781 -23.303 1.00 82.31 75 ARG A CA 1
ATOM 611 C C . ARG A 1 75 ? 6.474 8.451 -23.643 1.00 82.31 75 ARG A C 1
ATOM 613 O O . ARG A 1 75 ? 7.333 9.308 -23.475 1.00 82.31 75 ARG A O 1
ATOM 620 N N . LEU A 1 76 ? 6.746 7.225 -24.082 1.00 82.12 76 LEU A N 1
ATOM 621 C CA . LEU A 1 76 ? 8.081 6.765 -24.435 1.00 82.12 76 LEU A CA 1
ATOM 622 C C . LEU A 1 76 ? 8.260 6.727 -25.949 1.00 82.12 76 LEU A C 1
ATOM 624 O O . LEU A 1 76 ? 7.361 6.318 -26.689 1.00 82.12 76 LEU A O 1
ATOM 628 N N . GLU A 1 77 ? 9.461 7.092 -26.389 1.00 85.94 77 GLU A N 1
ATOM 629 C CA . GLU A 1 77 ? 9.919 6.857 -27.755 1.00 85.94 77 GLU A CA 1
ATOM 630 C C . GLU A 1 77 ? 9.898 5.356 -28.082 1.00 85.94 77 GLU A C 1
ATOM 632 O O . GLU A 1 77 ? 10.048 4.504 -27.200 1.00 85.94 77 GLU A O 1
ATOM 637 N N . LEU A 1 78 ? 9.714 5.021 -29.361 1.00 84.38 78 LEU A N 1
ATOM 638 C CA . LEU A 1 78 ? 9.542 3.633 -29.800 1.00 84.38 78 LEU A CA 1
ATOM 639 C C . LEU A 1 78 ? 10.730 2.741 -29.406 1.00 84.38 78 LEU A C 1
ATOM 641 O O . LEU A 1 78 ? 10.523 1.646 -28.889 1.00 84.38 78 LEU A O 1
ATOM 645 N N . GLU A 1 79 ? 11.958 3.228 -29.590 1.00 84.75 79 GLU A N 1
ATOM 646 C CA . GLU A 1 79 ? 13.186 2.505 -29.232 1.00 84.75 79 GLU A CA 1
ATOM 647 C C . GLU A 1 79 ? 13.239 2.197 -27.730 1.00 84.75 79 GLU A C 1
ATOM 649 O O . GLU A 1 79 ? 13.532 1.073 -27.322 1.00 84.75 79 GLU A O 1
ATOM 654 N N . ARG A 1 80 ? 12.864 3.173 -26.892 1.00 85.06 80 ARG A N 1
ATOM 655 C CA . ARG A 1 80 ? 12.789 3.000 -25.435 1.00 85.06 80 ARG A CA 1
ATOM 656 C C . ARG A 1 80 ? 11.716 1.998 -25.038 1.00 85.06 80 ARG A C 1
ATOM 658 O O . ARG A 1 80 ? 11.954 1.159 -24.174 1.00 85.06 80 ARG A O 1
ATOM 665 N N . ARG A 1 81 ? 10.554 2.044 -25.692 1.00 85.69 81 ARG A N 1
ATOM 666 C CA . ARG A 1 81 ? 9.482 1.067 -25.475 1.00 85.69 81 ARG A CA 1
ATOM 667 C C . ARG A 1 81 ? 9.955 -0.354 -25.772 1.00 85.69 81 ARG A C 1
ATOM 669 O O . ARG A 1 81 ? 9.686 -1.246 -24.975 1.00 85.69 81 ARG A O 1
ATOM 676 N N . MET A 1 82 ? 10.644 -0.560 -26.891 1.00 83.88 82 MET A N 1
ATOM 677 C CA . MET A 1 82 ? 11.180 -1.875 -27.249 1.00 83.88 82 MET A CA 1
ATOM 678 C C . MET A 1 82 ? 12.200 -2.364 -26.219 1.00 83.88 82 MET A C 1
ATOM 680 O O . MET A 1 82 ? 12.076 -3.489 -25.743 1.00 83.88 82 MET A O 1
ATOM 684 N N . GLY A 1 83 ? 13.115 -1.491 -25.786 1.00 85.06 83 GLY A N 1
ATOM 685 C CA . GLY A 1 83 ? 14.071 -1.821 -24.728 1.00 85.06 83 GLY A CA 1
ATOM 686 C C . GLY A 1 83 ? 13.397 -2.224 -23.411 1.00 85.06 83 GLY A C 1
ATOM 687 O O . GLY A 1 83 ? 13.837 -3.165 -22.759 1.00 85.06 83 GLY A O 1
ATOM 688 N N . LEU A 1 84 ? 12.288 -1.579 -23.028 1.00 86.19 84 LEU A N 1
ATOM 689 C CA . LEU A 1 84 ? 11.526 -1.991 -21.843 1.00 86.19 84 LEU A CA 1
ATOM 690 C C . LEU A 1 84 ? 10.888 -3.375 -21.991 1.00 86.19 84 LEU A C 1
ATOM 692 O O . LEU A 1 84 ? 10.881 -4.135 -21.028 1.00 86.19 84 LEU A O 1
ATOM 696 N N . ILE A 1 85 ? 10.377 -3.712 -23.176 1.00 83.31 85 ILE A N 1
ATOM 697 C CA . ILE A 1 85 ? 9.786 -5.033 -23.442 1.00 83.31 85 ILE A CA 1
ATOM 698 C C . ILE A 1 85 ? 10.854 -6.127 -23.335 1.00 83.31 85 ILE A C 1
ATOM 700 O O . ILE A 1 85 ? 10.617 -7.161 -22.718 1.00 83.31 85 ILE A O 1
ATOM 704 N N . GLU A 1 86 ? 12.052 -5.893 -23.871 1.00 84.75 86 GLU A N 1
ATOM 705 C CA . GLU A 1 86 ? 13.177 -6.828 -23.734 1.00 84.75 86 GLU A CA 1
ATOM 706 C C . GLU A 1 86 ? 13.556 -7.036 -22.259 1.00 84.75 86 GLU A C 1
ATOM 708 O O . GLU A 1 86 ? 13.792 -8.165 -21.812 1.00 84.75 86 GLU A O 1
ATOM 713 N N . MET A 1 87 ? 13.524 -5.950 -21.483 1.00 87.25 87 MET A N 1
ATOM 714 C CA . MET A 1 87 ? 13.815 -5.944 -20.054 1.00 87.25 87 MET A CA 1
ATOM 715 C C . MET A 1 87 ? 12.787 -6.679 -19.194 1.00 87.25 87 MET A C 1
ATOM 717 O O . MET A 1 87 ? 13.138 -7.106 -18.094 1.00 87.25 87 MET A O 1
ATOM 721 N N . GLU A 1 88 ? 11.554 -6.887 -19.663 1.00 86.94 88 GLU A N 1
ATOM 722 C CA . GLU A 1 88 ? 10.558 -7.658 -18.907 1.00 86.94 88 GLU A CA 1
ATOM 723 C C . GLU A 1 88 ? 11.069 -9.062 -18.589 1.00 86.94 88 GLU A C 1
ATOM 725 O O . GLU A 1 88 ? 10.991 -9.496 -17.444 1.00 86.94 88 GLU A O 1
ATOM 730 N N . SER A 1 89 ? 11.665 -9.746 -19.569 1.00 85.00 89 SER A N 1
ATOM 731 C CA . SER A 1 89 ? 12.204 -11.101 -19.391 1.00 85.00 89 SER A CA 1
ATOM 732 C C . SER A 1 89 ? 13.262 -11.178 -18.281 1.00 85.00 89 SER A C 1
ATOM 734 O O . SER A 1 89 ? 13.301 -12.136 -17.508 1.00 85.00 89 SER A O 1
ATOM 736 N N . VAL A 1 90 ? 14.079 -10.131 -18.151 1.00 86.06 90 VAL A N 1
ATOM 737 C CA . VAL A 1 90 ? 15.084 -9.999 -17.093 1.00 86.06 90 VAL A CA 1
ATOM 738 C C . VAL A 1 90 ? 14.412 -9.852 -15.731 1.00 86.06 90 VAL A C 1
ATOM 740 O O . VAL A 1 90 ? 14.816 -10.514 -14.777 1.00 86.06 90 VAL A O 1
ATOM 743 N N . VAL A 1 91 ? 13.366 -9.027 -15.639 1.00 85.75 91 VAL A N 1
ATOM 744 C CA . VAL A 1 91 ? 12.595 -8.852 -14.399 1.00 85.75 91 VAL A CA 1
ATOM 745 C C . VAL A 1 91 ? 11.953 -10.165 -13.971 1.00 85.75 91 VAL A C 1
ATOM 747 O O . VAL A 1 91 ? 12.063 -10.520 -12.800 1.00 85.75 91 VAL A O 1
ATOM 750 N N . LEU A 1 92 ? 11.354 -10.916 -14.903 1.00 84.75 92 LEU A N 1
ATOM 751 C CA . LEU A 1 92 ? 10.740 -12.211 -14.594 1.00 84.75 92 LEU A CA 1
ATOM 752 C C . LEU A 1 92 ? 11.754 -13.171 -13.950 1.00 84.75 92 LEU A C 1
ATOM 754 O O . LEU A 1 92 ? 11.459 -13.783 -12.921 1.00 84.75 92 LEU A O 1
ATOM 758 N N . ASN A 1 93 ? 12.969 -13.228 -14.500 1.00 84.75 93 ASN A N 1
ATOM 759 C CA . ASN A 1 93 ? 14.054 -14.044 -13.955 1.00 84.75 93 ASN A CA 1
ATOM 760 C C . ASN A 1 93 ? 14.508 -13.571 -12.567 1.00 84.75 93 ASN A C 1
ATOM 762 O O . ASN A 1 93 ? 14.717 -14.400 -11.689 1.00 84.75 93 ASN A O 1
ATOM 766 N N . ILE A 1 94 ? 14.623 -12.258 -12.340 1.00 83.94 94 ILE A N 1
ATOM 767 C CA . ILE A 1 94 ? 15.001 -11.693 -11.029 1.00 83.94 94 ILE A CA 1
ATOM 768 C C . ILE A 1 94 ? 13.962 -12.007 -9.961 1.00 83.94 94 ILE A C 1
ATOM 770 O O . ILE A 1 94 ? 14.302 -12.250 -8.808 1.00 83.94 94 ILE A O 1
ATOM 774 N N . THR A 1 95 ? 12.688 -11.985 -10.338 1.00 79.81 95 THR A N 1
ATOM 775 C CA . THR A 1 95 ? 11.603 -12.359 -9.432 1.00 79.81 95 THR A CA 1
ATOM 776 C C . THR A 1 95 ? 11.485 -13.869 -9.237 1.00 79.81 95 THR A C 1
ATOM 778 O O . THR A 1 95 ? 10.610 -14.292 -8.492 1.00 79.81 95 THR A O 1
ATOM 781 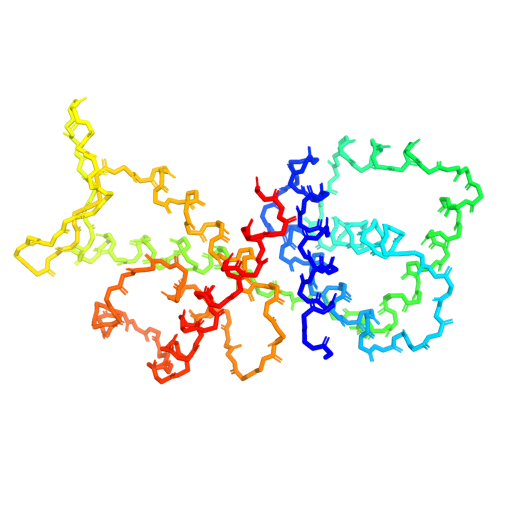N N . GLU A 1 96 ? 12.310 -14.680 -9.913 1.00 84.19 96 GLU A N 1
ATOM 782 C CA . GLU A 1 96 ? 12.221 -16.148 -9.933 1.00 84.19 96 GLU A CA 1
ATOM 783 C C . GLU A 1 96 ? 10.810 -16.646 -10.287 1.00 84.19 96 GLU A C 1
ATOM 785 O O . GLU A 1 96 ? 10.342 -17.669 -9.793 1.00 84.19 96 GLU A O 1
ATOM 790 N N . PHE A 1 97 ? 10.098 -15.883 -11.124 1.00 82.94 97 PHE A N 1
ATOM 791 C CA . PHE A 1 97 ? 8.685 -16.095 -11.446 1.00 82.94 97 PHE A CA 1
ATOM 792 C C . PHE A 1 97 ? 7.736 -16.108 -10.228 1.00 82.94 97 PHE A C 1
ATOM 794 O O . PHE A 1 97 ? 6.590 -16.550 -10.328 1.00 82.94 97 PHE A O 1
ATOM 801 N N . ASN A 1 98 ? 8.178 -15.593 -9.079 1.00 82.62 98 ASN A N 1
ATOM 802 C CA . ASN A 1 98 ? 7.364 -15.437 -7.886 1.00 82.62 98 ASN A CA 1
ATOM 803 C C . ASN A 1 98 ? 6.672 -14.067 -7.885 1.00 82.62 98 ASN A C 1
ATOM 805 O O . ASN A 1 98 ? 7.228 -13.047 -7.464 1.00 82.62 98 ASN A O 1
ATOM 809 N N . PHE A 1 99 ? 5.429 -14.063 -8.362 1.00 79.19 99 PHE A N 1
ATOM 810 C CA . PHE A 1 99 ? 4.582 -12.868 -8.433 1.00 79.19 99 PHE A CA 1
ATOM 811 C C . PHE A 1 99 ? 3.498 -12.821 -7.357 1.00 79.19 99 PHE A C 1
ATOM 813 O O . PHE A 1 99 ? 2.589 -11.997 -7.430 1.00 79.19 99 PHE A O 1
ATOM 820 N N . TYR A 1 100 ? 3.575 -13.691 -6.348 1.00 82.94 100 TYR A N 1
ATOM 821 C CA . TYR A 1 100 ? 2.630 -13.641 -5.244 1.00 82.94 100 TYR A CA 1
ATOM 822 C C . TYR A 1 100 ? 3.037 -12.553 -4.248 1.00 82.94 100 TYR A C 1
ATOM 824 O O . TYR A 1 100 ? 3.891 -12.754 -3.381 1.00 82.94 100 TYR A O 1
ATOM 832 N N . TYR A 1 101 ? 2.392 -11.395 -4.362 1.00 83.62 101 TYR A N 1
ATOM 833 C CA . TYR A 1 101 ? 2.596 -10.262 -3.467 1.00 83.62 101 TYR A CA 1
ATOM 834 C C . TYR A 1 101 ? 1.319 -9.987 -2.671 1.00 83.62 101 TYR A C 1
ATOM 836 O O . TYR A 1 101 ? 0.409 -9.330 -3.176 1.00 83.62 101 TYR A O 1
ATOM 844 N N . PRO A 1 102 ? 1.222 -10.454 -1.410 1.00 85.44 102 PRO A N 1
ATOM 845 C CA . PRO A 1 102 ? 0.095 -10.109 -0.559 1.00 85.44 102 PRO A CA 1
ATOM 846 C C . PRO A 1 102 ? -0.078 -8.590 -0.490 1.00 85.44 102 PRO A C 1
ATOM 848 O O . PRO A 1 102 ? 0.880 -7.853 -0.250 1.00 85.44 102 PRO A O 1
ATOM 851 N N . SER A 1 103 ? -1.305 -8.121 -0.700 1.00 90.06 103 SER A N 1
ATOM 852 C CA . SER A 1 103 ? -1.596 -6.693 -0.700 1.00 90.06 103 SER A CA 1
ATOM 853 C C . SER A 1 103 ? -1.922 -6.211 0.719 1.00 90.06 103 SER A C 1
ATOM 855 O O . SER A 1 103 ? -2.884 -6.705 1.322 1.00 90.06 103 SER A O 1
ATOM 857 N N . PRO A 1 104 ? -1.176 -5.239 1.279 1.00 93.44 104 PRO A N 1
ATOM 858 C CA . PRO A 1 104 ? -1.534 -4.658 2.568 1.00 93.44 104 PRO A CA 1
ATOM 859 C C . PRO A 1 104 ? -2.839 -3.848 2.486 1.00 93.44 104 PRO A C 1
ATOM 861 O O . PRO A 1 104 ? -3.548 -3.744 3.478 1.00 93.44 104 PRO A O 1
ATOM 864 N N . TYR A 1 105 ? -3.229 -3.352 1.304 1.00 94.56 105 TYR A N 1
ATOM 865 C CA . TYR A 1 105 ? -4.521 -2.680 1.120 1.00 94.56 105 TYR A CA 1
ATOM 866 C C . TYR A 1 105 ? -5.687 -3.640 1.376 1.00 94.56 105 TYR A C 1
ATOM 868 O O . TYR A 1 105 ? -6.589 -3.334 2.154 1.00 94.56 105 TYR A O 1
ATOM 876 N N . THR A 1 106 ? -5.644 -4.838 0.784 1.00 93.25 106 THR A N 1
ATOM 877 C CA . THR A 1 106 ? -6.674 -5.866 0.997 1.00 93.25 106 THR A CA 1
ATOM 878 C C . THR A 1 106 ? -6.738 -6.301 2.458 1.00 93.25 106 THR A C 1
ATOM 880 O O . THR A 1 106 ? -7.828 -6.472 3.001 1.00 93.25 106 THR A O 1
ATOM 883 N N . LYS A 1 107 ? -5.583 -6.443 3.121 1.00 93.25 107 LYS A N 1
ATOM 884 C CA . LYS A 1 107 ? -5.533 -6.783 4.548 1.00 93.25 107 LYS A CA 1
ATOM 885 C C . LYS A 1 107 ? -6.131 -5.676 5.422 1.00 93.25 107 LYS A C 1
ATOM 887 O O . LYS A 1 107 ? -6.931 -5.994 6.294 1.00 93.25 107 LYS A O 1
ATOM 892 N N . ALA A 1 108 ? -5.813 -4.405 5.171 1.00 95.69 108 ALA A N 1
ATOM 893 C CA . ALA A 1 108 ? -6.393 -3.276 5.902 1.00 95.69 108 ALA A CA 1
ATOM 894 C C . ALA A 1 108 ? -7.921 -3.214 5.755 1.00 95.69 108 ALA A C 1
ATOM 896 O O . ALA A 1 108 ? -8.628 -3.055 6.749 1.00 95.69 108 ALA A O 1
ATOM 897 N N . TYR A 1 109 ? -8.433 -3.425 4.540 1.00 94.88 109 TYR A N 1
ATOM 898 C CA . TYR A 1 109 ? -9.872 -3.500 4.290 1.00 94.88 109 TYR A CA 1
ATOM 899 C C . TYR A 1 109 ? -10.535 -4.658 5.055 1.00 94.88 109 TYR A C 1
ATOM 901 O O . TYR A 1 109 ? -11.543 -4.466 5.731 1.00 94.88 109 TYR A O 1
ATOM 909 N N . ALA A 1 110 ? -9.931 -5.851 5.027 1.00 94.06 110 ALA A N 1
ATOM 910 C CA . ALA A 1 110 ? -10.432 -7.003 5.776 1.00 94.06 110 ALA A CA 1
ATOM 911 C C . ALA A 1 110 ? -10.427 -6.763 7.297 1.00 94.06 110 ALA A C 1
ATOM 913 O O . ALA A 1 110 ? -11.369 -7.153 7.985 1.00 94.06 110 ALA A O 1
ATOM 914 N N . ILE A 1 111 ? -9.395 -6.096 7.825 1.00 94.31 111 ILE A N 1
ATOM 915 C CA . ILE A 1 111 ? -9.325 -5.706 9.239 1.00 94.31 111 ILE A CA 1
ATOM 916 C C . ILE A 1 111 ? -10.479 -4.766 9.599 1.00 94.31 111 ILE A C 1
ATOM 918 O O . ILE A 1 111 ? -11.123 -4.989 10.622 1.00 94.31 111 ILE A O 1
ATOM 922 N N . LEU A 1 112 ? -10.760 -3.752 8.774 1.00 93.69 112 LEU A N 1
ATOM 923 C CA . LEU A 1 112 ? -11.873 -2.825 9.002 1.00 93.69 112 LEU A CA 1
ATOM 924 C C . LEU A 1 112 ? -13.215 -3.557 9.073 1.00 93.69 112 LEU A C 1
ATOM 926 O O . LEU A 1 112 ? -13.939 -3.381 10.051 1.00 93.69 112 LEU A O 1
ATOM 930 N N . ILE A 1 113 ? -13.492 -4.439 8.106 1.00 93.44 113 ILE A N 1
ATOM 931 C CA . ILE A 1 113 ? -14.704 -5.273 8.116 1.00 93.44 113 ILE A CA 1
ATOM 932 C C . ILE A 1 113 ? -14.775 -6.089 9.405 1.00 93.44 113 ILE A C 1
ATOM 934 O O . ILE A 1 113 ? -15.795 -6.097 10.080 1.00 93.44 113 ILE A O 1
ATOM 938 N N . MET A 1 114 ? -13.688 -6.756 9.795 1.00 94.00 114 MET A N 1
ATOM 939 C CA . MET A 1 114 ? -13.699 -7.596 10.993 1.00 94.00 114 MET A CA 1
ATOM 940 C C . MET A 1 114 ? -13.902 -6.814 12.289 1.00 94.00 114 MET A C 1
ATOM 942 O O . MET A 1 114 ? -14.483 -7.352 13.230 1.00 94.00 114 MET A O 1
ATOM 946 N N . LEU A 1 115 ? -13.404 -5.580 12.371 1.00 92.94 115 LEU A N 1
ATOM 947 C CA . LEU A 1 115 ? -13.655 -4.709 13.516 1.00 92.94 115 LEU A CA 1
ATOM 948 C C . LEU A 1 115 ? -15.115 -4.245 13.556 1.00 92.94 115 LEU A C 1
ATOM 950 O O . LEU A 1 115 ? -15.686 -4.166 14.643 1.00 92.94 115 LEU A O 1
ATOM 954 N N . GLN A 1 116 ? -15.711 -3.988 12.392 1.00 92.44 116 GLN A N 1
ATOM 955 C CA . GLN A 1 116 ? -17.118 -3.619 12.265 1.00 92.44 116 GLN A CA 1
ATOM 956 C C . GLN A 1 116 ? -18.051 -4.783 12.624 1.00 92.44 116 GLN A C 1
ATOM 958 O O . GLN A 1 116 ? -18.932 -4.629 13.461 1.00 92.44 116 GLN A O 1
ATOM 963 N N . GLU A 1 117 ? -17.796 -5.982 12.095 1.00 92.25 117 GLU A N 1
ATOM 964 C CA . GLU A 1 117 ? -18.554 -7.206 12.412 1.00 92.25 117 GLU A CA 1
ATOM 965 C C . GLU A 1 117 ? -18.486 -7.588 13.901 1.00 92.25 117 GLU A C 1
ATOM 967 O O . GLU A 1 117 ? -19.348 -8.298 14.415 1.00 92.25 117 GLU A O 1
ATOM 972 N N . ARG A 1 118 ? -17.450 -7.128 14.615 1.00 91.38 118 ARG A N 1
ATOM 973 C CA . ARG A 1 118 ? -17.290 -7.327 16.064 1.00 91.38 118 ARG A CA 1
ATOM 974 C C . ARG A 1 118 ? -17.825 -6.169 16.905 1.00 91.38 118 ARG A C 1
ATOM 976 O O . ARG A 1 118 ? -17.618 -6.194 18.115 1.00 91.38 118 ARG A O 1
ATOM 983 N N . ASP A 1 119 ? -18.470 -5.172 16.294 1.00 90.56 119 ASP A N 1
ATOM 984 C CA . ASP A 1 119 ? -19.009 -3.984 16.974 1.00 90.56 119 ASP A CA 1
ATOM 985 C C . ASP A 1 119 ? -17.931 -3.225 17.788 1.00 90.56 119 ASP A C 1
ATOM 987 O O . ASP A 1 119 ? -18.190 -2.627 18.832 1.00 90.56 119 ASP A O 1
ATOM 991 N N . ILE A 1 120 ? -16.679 -3.276 17.311 1.00 91.88 120 ILE A N 1
ATOM 992 C CA . ILE A 1 120 ? -15.534 -2.526 17.861 1.00 91.88 120 ILE A CA 1
ATOM 993 C C . ILE A 1 120 ? -15.407 -1.176 17.150 1.00 91.88 120 ILE A C 1
ATOM 995 O O . ILE A 1 120 ? -14.982 -0.187 17.748 1.00 91.88 120 ILE A O 1
ATOM 999 N N . VAL A 1 121 ? -15.757 -1.144 15.864 1.00 91.56 121 VAL A N 1
ATOM 1000 C CA . VAL A 1 121 ? -15.735 0.037 15.003 1.00 91.56 121 VAL A CA 1
ATOM 1001 C C . VAL A 1 121 ? -17.135 0.251 14.443 1.00 91.56 121 VAL A C 1
ATOM 1003 O O . VAL A 1 121 ? -17.674 -0.649 13.809 1.00 91.56 121 VAL A O 1
ATOM 1006 N N . ASN A 1 122 ? -17.682 1.450 14.610 1.00 90.56 122 ASN A N 1
ATOM 1007 C CA . ASN A 1 122 ? -18.976 1.837 14.059 1.00 90.56 122 ASN A CA 1
ATOM 1008 C C . ASN A 1 122 ? -18.828 3.051 13.148 1.00 90.56 122 ASN A C 1
ATOM 1010 O O . ASN A 1 122 ? -18.080 3.978 13.454 1.00 90.56 122 ASN A O 1
ATOM 1014 N N . VAL A 1 123 ? -19.543 3.044 12.025 1.00 86.25 123 VAL A N 1
ATOM 1015 C CA . VAL A 1 123 ? -19.601 4.187 11.110 1.00 86.25 123 VAL A CA 1
ATOM 1016 C C . VAL A 1 123 ? -20.749 5.089 11.544 1.00 86.25 123 VAL A C 1
ATOM 1018 O O . VAL A 1 123 ? -21.859 4.630 11.802 1.00 86.25 123 VAL A O 1
ATOM 1021 N N . TYR A 1 124 ? -20.459 6.373 11.684 1.00 78.19 124 TYR A N 1
ATOM 1022 C CA . TYR A 1 124 ? -21.415 7.386 12.087 1.00 78.19 124 TYR A CA 1
ATOM 1023 C C . TYR A 1 124 ? -22.315 7.752 10.904 1.00 78.19 124 TYR A C 1
ATOM 1025 O O . TYR A 1 124 ? -21.837 8.212 9.872 1.00 78.19 124 TYR A O 1
ATOM 1033 N N . GLU A 1 125 ? -23.623 7.584 11.063 1.00 65.62 125 GLU A N 1
ATOM 1034 C CA . GLU A 1 125 ? -24.626 7.965 10.064 1.00 65.62 125 GLU A CA 1
ATOM 1035 C C . GLU A 1 125 ? -25.327 9.267 10.492 1.00 65.62 125 GLU A C 1
ATOM 1037 O O . GLU A 1 125 ? -26.471 9.245 10.946 1.00 65.62 125 GLU A O 1
ATOM 1042 N N . ARG A 1 126 ? -24.654 10.426 10.423 1.00 64.31 126 ARG A N 1
ATOM 1043 C CA . ARG A 1 126 ? -25.337 11.729 10.591 1.00 64.31 126 ARG A CA 1
ATOM 1044 C C . ARG A 1 126 ? -25.019 12.694 9.456 1.00 64.31 126 ARG A C 1
ATOM 1046 O O . ARG A 1 126 ? -23.990 12.578 8.804 1.00 64.31 126 ARG A O 1
ATOM 1053 N N . GLU A 1 127 ? -25.923 13.655 9.260 1.00 59.84 127 GLU A N 1
ATOM 1054 C CA . GLU A 1 127 ? -25.903 14.631 8.159 1.00 59.84 127 GLU A CA 1
ATOM 1055 C C . GLU A 1 127 ? -24.736 15.634 8.226 1.00 59.84 127 GLU A C 1
ATOM 1057 O O . GLU A 1 127 ? -24.317 16.146 7.191 1.00 59.84 127 GLU A O 1
ATOM 1062 N N . GLU A 1 128 ? -24.177 15.894 9.413 1.00 65.69 128 GLU A N 1
ATOM 1063 C CA . GLU A 1 128 ? -23.018 16.778 9.593 1.00 65.69 128 GLU A CA 1
ATOM 1064 C C . GLU A 1 128 ? -21.768 15.973 9.962 1.00 65.69 128 GLU A C 1
ATOM 1066 O O . GLU A 1 128 ? -21.735 15.307 11.000 1.00 65.69 128 GLU A O 1
ATOM 1071 N N . ILE A 1 129 ? -20.734 16.066 9.117 1.00 66.06 129 ILE A N 1
ATOM 1072 C CA . ILE A 1 129 ? -19.423 15.440 9.324 1.00 66.06 129 ILE A CA 1
ATOM 1073 C C . ILE A 1 129 ? -18.591 16.355 10.240 1.00 66.06 129 ILE A C 1
ATOM 1075 O O . ILE A 1 129 ? -18.218 17.453 9.819 1.00 66.06 129 ILE A O 1
ATOM 1079 N N . PRO A 1 130 ? -18.287 15.950 11.486 1.00 69.38 130 PRO A N 1
ATOM 1080 C CA . PRO A 1 130 ? -17.450 16.740 12.386 1.00 69.38 130 PRO A CA 1
ATOM 1081 C C . PRO A 1 130 ? -16.003 16.847 11.877 1.00 69.38 130 PRO A C 1
ATOM 1083 O O . PRO A 1 130 ? -15.557 16.044 11.061 1.00 69.38 130 PRO A O 1
ATOM 1086 N N . GLU A 1 131 ? -15.241 17.809 12.404 1.00 73.31 131 GLU A N 1
ATOM 1087 C CA . GLU A 1 131 ? -13.852 18.045 11.977 1.00 73.31 131 GLU A CA 1
ATOM 1088 C C . GLU A 1 131 ? -12.923 16.854 12.288 1.00 73.31 131 GLU A C 1
ATOM 1090 O O . GLU A 1 131 ? -12.092 16.469 11.456 1.00 73.31 131 GLU A O 1
ATOM 1095 N N . ASP A 1 132 ? -13.116 16.226 13.453 1.00 82.81 132 ASP A N 1
ATOM 1096 C CA . ASP A 1 132 ? -12.404 15.007 13.838 1.00 82.81 132 ASP A CA 1
ATOM 1097 C C . ASP A 1 132 ? -12.858 13.813 12.996 1.00 82.81 132 ASP A C 1
ATOM 1099 O O . ASP A 1 132 ? -14.048 13.537 12.886 1.00 82.81 132 ASP A O 1
ATOM 1103 N N . LEU A 1 133 ? -11.905 13.035 12.481 1.00 86.12 133 LEU A N 1
ATOM 1104 C CA . LEU A 1 133 ? -12.192 11.850 11.664 1.00 86.12 133 LEU A CA 1
ATOM 1105 C C . LEU A 1 133 ? -12.747 10.664 12.478 1.00 86.12 133 LEU A C 1
ATOM 1107 O O . LEU A 1 133 ? -13.507 9.848 11.956 1.00 86.12 133 LEU A O 1
ATOM 1111 N N . LEU A 1 134 ? -12.347 10.553 13.748 1.00 88.69 134 LEU A N 1
ATOM 1112 C CA . LEU A 1 134 ? -12.726 9.454 14.634 1.00 88.69 134 LEU A CA 1
ATOM 1113 C C . LEU A 1 134 ? -12.885 9.920 16.086 1.00 88.69 134 LEU A C 1
ATOM 1115 O O . LEU A 1 134 ? -12.188 10.837 16.521 1.00 88.69 134 LEU A O 1
ATOM 1119 N N . THR A 1 135 ? -13.778 9.274 16.833 1.00 89.12 135 THR A N 1
ATOM 1120 C CA . THR A 1 135 ? -13.919 9.415 18.294 1.00 89.12 135 THR A CA 1
ATOM 1121 C C . THR A 1 135 ? -13.895 8.055 18.982 1.00 89.12 135 THR A C 1
ATOM 1123 O O . THR A 1 135 ? -14.017 7.012 18.338 1.00 89.12 135 THR A O 1
ATOM 1126 N N . TYR A 1 136 ? -13.697 8.071 20.301 1.00 88.19 136 TYR A N 1
ATOM 1127 C CA . TYR A 1 136 ? -13.733 6.880 21.144 1.00 88.19 136 TYR A CA 1
ATOM 1128 C C . TYR A 1 136 ? -14.873 7.015 22.143 1.00 88.19 136 TYR A C 1
ATOM 1130 O O . TYR A 1 136 ? -14.851 7.912 22.985 1.00 88.19 136 TYR A O 1
ATOM 1138 N N . GLU A 1 137 ? -15.852 6.126 22.046 1.00 85.75 137 GLU A N 1
ATOM 1139 C CA . GLU A 1 137 ? -17.072 6.147 22.853 1.00 85.75 137 GLU A CA 1
ATOM 1140 C C . GLU A 1 137 ? -17.349 4.721 23.331 1.00 85.75 137 GLU A C 1
ATOM 1142 O O . GLU A 1 137 ? -17.338 3.786 22.535 1.00 85.75 137 GLU A O 1
ATOM 1147 N N . ASP A 1 138 ? -17.515 4.533 24.642 1.00 84.06 138 ASP A N 1
ATOM 1148 C CA . ASP A 1 138 ? -17.829 3.235 25.262 1.00 84.06 138 ASP A CA 1
ATOM 1149 C C . ASP A 1 138 ? -16.909 2.069 24.841 1.00 84.06 138 ASP A C 1
ATOM 1151 O O . ASP A 1 138 ? -17.335 0.928 24.667 1.00 84.06 138 ASP A O 1
ATOM 1155 N N . GLY A 1 139 ? -15.613 2.353 24.670 1.00 82.62 139 GLY A N 1
ATOM 1156 C CA . GLY A 1 139 ? -14.619 1.357 24.251 1.00 82.62 139 GLY A CA 1
ATOM 1157 C C . GLY A 1 139 ? -14.664 0.998 22.761 1.00 82.62 139 GLY A C 1
ATOM 1158 O O . GLY A 1 139 ? -13.926 0.109 22.334 1.00 82.62 139 GLY A O 1
ATOM 1159 N N . LYS A 1 140 ? -15.482 1.700 21.974 1.00 89.00 140 LYS A N 1
ATOM 1160 C CA . LYS A 1 140 ? -15.605 1.562 20.523 1.00 89.00 140 LYS A CA 1
ATOM 1161 C C . LYS A 1 140 ? -14.991 2.753 19.806 1.00 89.00 140 LYS A C 1
ATOM 1163 O O . LYS A 1 140 ? -14.878 3.849 20.357 1.00 89.00 140 LYS A O 1
ATOM 1168 N N . ILE A 1 141 ? -14.610 2.530 18.557 1.00 91.81 141 ILE A N 1
ATOM 1169 C CA . ILE A 1 141 ? -14.197 3.583 17.634 1.00 91.81 141 ILE A CA 1
ATOM 1170 C C . ILE A 1 141 ? -15.403 3.989 16.809 1.00 91.81 141 ILE A C 1
ATOM 1172 O O . ILE A 1 141 ? -16.015 3.154 16.148 1.00 91.81 141 ILE A O 1
ATOM 1176 N N . ILE A 1 142 ? -15.704 5.279 16.806 1.00 91.88 142 ILE A N 1
ATOM 1177 C CA . ILE A 1 142 ? -16.726 5.861 15.948 1.00 91.88 142 ILE A CA 1
ATOM 1178 C C . ILE A 1 142 ? -16.016 6.555 14.789 1.00 91.88 142 ILE A C 1
ATOM 1180 O O . ILE A 1 142 ? -15.295 7.532 14.991 1.00 91.88 142 ILE A O 1
ATOM 1184 N N . ILE A 1 143 ? -16.189 6.033 13.577 1.00 91.50 143 ILE A N 1
ATOM 1185 C CA . ILE A 1 143 ? -15.664 6.615 12.340 1.00 91.50 143 ILE A CA 1
ATOM 1186 C C . ILE A 1 143 ? -16.699 7.594 11.810 1.00 91.50 143 ILE A C 1
ATOM 1188 O O . ILE A 1 143 ? -17.804 7.193 11.457 1.00 91.50 143 ILE A O 1
ATOM 1192 N N . LYS A 1 144 ? -16.333 8.868 11.719 1.00 89.06 144 LYS A N 1
ATOM 1193 C CA . LYS A 1 144 ? -17.251 9.924 11.279 1.00 89.06 144 LYS A CA 1
ATOM 1194 C C . LYS A 1 144 ? -17.363 10.047 9.761 1.00 89.06 144 LYS A C 1
ATOM 1196 O O . LYS A 1 144 ? -18.379 10.511 9.265 1.00 89.06 144 LYS A O 1
ATOM 1201 N N . ASP A 1 145 ? -16.326 9.617 9.048 1.00 89.00 145 ASP A N 1
ATOM 1202 C CA . ASP A 1 145 ? -16.259 9.606 7.588 1.00 89.00 145 ASP A CA 1
ATOM 1203 C C . ASP A 1 145 ? -15.396 8.415 7.144 1.00 89.00 145 ASP A C 1
ATOM 1205 O O . ASP A 1 145 ? -14.172 8.402 7.326 1.00 89.00 145 ASP A O 1
ATOM 1209 N N . ILE A 1 146 ? -16.051 7.371 6.629 1.00 89.38 146 ILE A N 1
ATOM 1210 C CA . ILE A 1 146 ? -15.383 6.126 6.236 1.00 89.38 146 ILE A CA 1
ATOM 1211 C C . ILE A 1 146 ? -14.534 6.301 4.977 1.00 89.38 146 ILE A C 1
ATOM 1213 O O . ILE A 1 146 ? -13.460 5.702 4.884 1.00 89.38 146 ILE A O 1
ATOM 1217 N N . ASP A 1 147 ? -14.959 7.159 4.051 1.00 90.06 147 ASP A N 1
ATOM 1218 C CA . ASP A 1 147 ? -14.243 7.402 2.803 1.00 90.06 147 ASP A CA 1
ATOM 1219 C C . ASP A 1 147 ? -12.952 8.170 3.090 1.00 90.06 147 ASP A C 1
ATOM 1221 O O . ASP A 1 147 ? -11.868 7.739 2.687 1.00 90.06 147 ASP A O 1
ATOM 1225 N N . A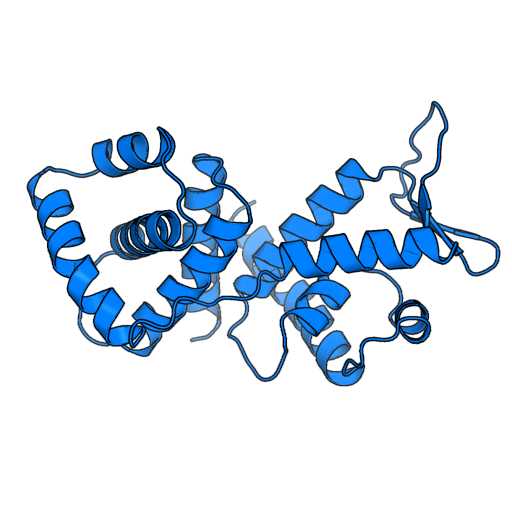RG A 1 148 ? -13.022 9.230 3.906 1.00 90.56 148 ARG A N 1
ATOM 1226 C CA . ARG A 1 148 ? -11.835 9.984 4.334 1.00 90.56 148 ARG A CA 1
ATOM 1227 C C . ARG A 1 148 ? -10.877 9.133 5.169 1.00 90.56 148 ARG A C 1
ATOM 1229 O O . ARG A 1 148 ? -9.657 9.280 5.043 1.00 90.56 148 ARG A O 1
ATOM 1236 N N . LEU A 1 149 ? -11.391 8.223 6.004 1.00 93.19 149 LEU A N 1
ATOM 1237 C CA . LEU A 1 149 ? -10.551 7.255 6.717 1.00 93.19 149 LEU A CA 1
ATOM 1238 C C . LEU A 1 149 ? -9.843 6.318 5.742 1.00 93.19 149 LEU A C 1
ATOM 1240 O O . LEU A 1 149 ? -8.644 6.061 5.891 1.00 93.19 149 LEU A O 1
ATOM 1244 N N . TRP A 1 150 ? -10.566 5.810 4.750 1.00 94.62 150 TRP A N 1
ATOM 1245 C CA . TRP A 1 150 ? -10.012 4.897 3.766 1.00 94.62 150 TRP A CA 1
ATOM 1246 C C . TRP A 1 150 ? -8.949 5.571 2.894 1.00 94.62 150 TRP A C 1
ATOM 1248 O O . TRP A 1 150 ? -7.860 5.023 2.725 1.00 94.62 150 TRP A O 1
ATOM 1258 N N . GLU A 1 151 ? -9.194 6.795 2.430 1.00 93.19 151 GLU A N 1
ATOM 1259 C CA . GLU A 1 151 ? -8.212 7.599 1.696 1.00 93.19 151 GLU A CA 1
ATOM 1260 C C . GLU A 1 151 ? -6.936 7.830 2.514 1.00 93.19 151 GLU A C 1
ATOM 1262 O O . GLU A 1 151 ? -5.823 7.631 2.013 1.00 93.19 151 GLU A O 1
ATOM 1267 N N . ARG A 1 152 ? -7.085 8.182 3.797 1.00 94.44 152 ARG A N 1
ATOM 1268 C CA . ARG A 1 152 ? -5.957 8.350 4.722 1.00 94.44 152 ARG A CA 1
ATOM 1269 C C . ARG A 1 152 ? -5.203 7.037 4.941 1.00 94.44 152 ARG A C 1
ATOM 1271 O O . ARG A 1 152 ? -3.973 7.037 4.935 1.00 94.44 152 ARG A O 1
ATOM 1278 N N . THR A 1 153 ? -5.917 5.921 5.064 1.00 96.12 153 THR A N 1
ATOM 1279 C CA . THR A 1 153 ? -5.332 4.580 5.210 1.00 96.12 153 THR A CA 1
ATOM 1280 C C . THR A 1 153 ? -4.533 4.187 3.968 1.00 96.12 153 THR A C 1
ATOM 1282 O O . THR A 1 153 ? -3.394 3.735 4.091 1.00 96.12 153 THR A O 1
ATOM 1285 N N . ILE A 1 154 ? -5.079 4.404 2.766 1.00 94.81 154 ILE A N 1
ATOM 1286 C CA . ILE A 1 154 ? -4.369 4.170 1.500 1.00 94.81 154 ILE A CA 1
ATOM 1287 C C . ILE A 1 154 ? -3.091 5.005 1.459 1.00 94.81 154 ILE A C 1
ATOM 1289 O O . ILE A 1 154 ? -2.023 4.471 1.168 1.00 94.81 154 ILE A O 1
ATOM 1293 N N . LEU A 1 155 ? -3.183 6.295 1.786 1.00 93.19 155 LEU A N 1
ATOM 1294 C CA . LEU A 1 155 ? -2.029 7.185 1.774 1.00 93.19 155 LEU A CA 1
ATOM 1295 C C . LEU A 1 155 ? -0.950 6.730 2.772 1.00 93.19 155 LEU A C 1
ATOM 1297 O O . LEU A 1 155 ? 0.234 6.719 2.437 1.00 93.19 155 LEU A O 1
ATOM 1301 N N . ASN A 1 156 ? -1.348 6.299 3.970 1.00 95.69 156 ASN A N 1
ATOM 1302 C CA . ASN A 1 156 ? -0.436 5.724 4.956 1.00 95.69 156 ASN A CA 1
ATOM 1303 C C . ASN A 1 156 ? 0.238 4.448 4.443 1.00 95.69 156 ASN A C 1
ATOM 1305 O O . ASN A 1 156 ? 1.442 4.282 4.630 1.00 95.69 156 ASN A O 1
ATOM 1309 N N . LEU A 1 157 ? -0.506 3.566 3.774 1.00 95.25 157 LEU A N 1
ATOM 1310 C CA . LEU A 1 157 ? 0.048 2.362 3.156 1.00 95.25 157 LEU A CA 1
ATOM 1311 C C . LEU A 1 157 ? 1.038 2.690 2.036 1.00 95.25 157 LEU A C 1
ATOM 1313 O O . LEU A 1 157 ? 2.084 2.050 1.959 1.00 95.25 157 LEU A O 1
ATOM 1317 N N . ASP A 1 158 ? 0.760 3.705 1.217 1.00 92.69 158 ASP A N 1
ATOM 1318 C CA . ASP A 1 158 ? 1.691 4.164 0.182 1.00 92.69 158 ASP A CA 1
ATOM 1319 C C . ASP A 1 158 ? 3.017 4.634 0.802 1.00 92.69 158 ASP A C 1
ATOM 1321 O O . ASP A 1 158 ? 4.096 4.261 0.336 1.00 92.69 158 ASP A O 1
ATOM 1325 N N . TYR A 1 159 ? 2.951 5.399 1.897 1.00 93.06 159 TYR A N 1
ATOM 1326 C CA . TYR A 1 159 ? 4.138 5.799 2.654 1.00 93.06 159 TYR A CA 1
ATOM 1327 C C . TYR A 1 159 ? 4.867 4.601 3.265 1.00 93.06 159 TYR A C 1
ATOM 1329 O O . TYR A 1 159 ? 6.086 4.506 3.149 1.00 93.06 159 TYR A O 1
ATOM 1337 N N . ILE A 1 160 ? 4.141 3.657 3.870 1.00 93.56 160 ILE A N 1
ATOM 1338 C CA . ILE A 1 160 ? 4.726 2.444 4.456 1.00 93.56 160 ILE A CA 1
ATOM 1339 C C . ILE A 1 160 ? 5.456 1.611 3.400 1.00 93.56 160 ILE A C 1
ATOM 1341 O O . ILE A 1 160 ? 6.548 1.109 3.656 1.00 93.56 160 ILE A O 1
ATOM 1345 N N . LEU A 1 161 ? 4.897 1.485 2.197 1.00 90.94 161 LEU A N 1
ATOM 1346 C CA . LEU A 1 161 ? 5.528 0.771 1.086 1.00 90.94 161 LEU A CA 1
ATOM 1347 C C . LEU A 1 161 ? 6.793 1.478 0.564 1.00 90.94 161 LEU A C 1
ATOM 1349 O O . LEU A 1 161 ? 7.646 0.835 -0.060 1.00 90.94 161 LEU A O 1
ATOM 1353 N N . CYS A 1 162 ? 6.947 2.775 0.851 1.00 89.06 162 CYS A N 1
ATOM 1354 C CA . CYS A 1 162 ? 8.183 3.512 0.597 1.00 89.06 162 CYS A CA 1
ATOM 1355 C C . CYS A 1 162 ? 9.292 3.202 1.614 1.00 89.06 162 CYS A C 1
ATOM 1357 O O . CYS A 1 162 ? 10.467 3.385 1.298 1.00 89.06 162 CYS A O 1
ATOM 1359 N N . ILE A 1 163 ? 8.950 2.710 2.806 1.00 89.56 163 ILE A N 1
ATOM 1360 C CA . ILE A 1 163 ? 9.934 2.323 3.819 1.00 89.56 163 ILE A CA 1
ATOM 1361 C C . ILE A 1 163 ? 10.680 1.076 3.325 1.00 89.56 163 ILE A C 1
ATOM 1363 O O . ILE A 1 163 ? 10.095 0.157 2.740 1.00 89.56 163 ILE A O 1
ATOM 1367 N N . GLU A 1 164 ? 11.996 1.040 3.531 1.00 83.31 164 GLU A N 1
ATOM 1368 C CA . GLU A 1 164 ? 12.786 -0.152 3.246 1.00 83.31 164 GLU A CA 1
ATOM 1369 C C . GLU A 1 164 ? 12.254 -1.340 4.052 1.00 83.31 164 GLU A C 1
ATOM 1371 O O . GLU A 1 164 ? 12.140 -1.269 5.272 1.00 83.31 164 GLU A O 1
ATOM 1376 N N . ARG A 1 165 ? 11.881 -2.425 3.359 1.00 76.75 165 ARG A N 1
ATOM 1377 C CA . ARG A 1 165 ? 11.261 -3.588 4.000 1.00 76.75 165 ARG A CA 1
ATOM 1378 C C . ARG A 1 165 ? 12.249 -4.258 4.956 1.00 76.75 165 ARG A C 1
ATOM 1380 O O . ARG A 1 165 ? 13.259 -4.783 4.488 1.00 76.75 165 ARG A O 1
ATOM 1387 N N . GLU A 1 166 ? 11.882 -4.303 6.234 1.00 81.81 166 GLU A N 1
ATOM 1388 C CA . GLU A 1 166 ? 12.539 -5.093 7.281 1.00 81.81 166 GLU A CA 1
ATOM 1389 C C . GLU A 1 166 ? 11.752 -6.399 7.548 1.00 81.81 166 GLU A C 1
ATOM 1391 O O . GLU A 1 166 ? 11.354 -7.104 6.620 1.00 81.81 166 GLU A O 1
ATOM 1396 N N . ASP A 1 167 ? 11.519 -6.721 8.818 1.00 85.06 167 ASP A N 1
ATOM 1397 C CA . ASP A 1 167 ? 10.873 -7.920 9.356 1.00 85.06 167 ASP A CA 1
ATOM 1398 C C . ASP A 1 167 ? 9.337 -7.833 9.441 1.00 85.06 167 ASP A C 1
ATOM 1400 O O . ASP A 1 167 ? 8.688 -8.803 9.833 1.00 85.06 167 ASP A O 1
ATOM 1404 N N . TRP A 1 168 ? 8.728 -6.703 9.075 1.00 90.50 168 TRP A N 1
ATOM 1405 C CA . TRP A 1 168 ? 7.276 -6.538 9.154 1.00 90.50 168 TRP A CA 1
ATOM 1406 C C . TRP A 1 168 ? 6.527 -7.254 8.020 1.00 90.50 168 TRP A C 1
ATOM 1408 O O . TRP A 1 168 ? 6.904 -7.208 6.837 1.00 90.50 168 TRP A O 1
ATOM 1418 N N . SER A 1 169 ? 5.402 -7.887 8.369 1.00 91.88 169 SER A N 1
ATOM 1419 C CA . SER A 1 169 ? 4.481 -8.472 7.397 1.00 91.88 169 SER A CA 1
ATOM 1420 C C . SER A 1 169 ? 3.476 -7.431 6.902 1.00 91.88 169 SER A C 1
ATOM 1422 O O . SER A 1 169 ? 3.347 -6.333 7.446 1.00 91.88 169 SER A O 1
ATOM 1424 N N . GLU A 1 170 ? 2.705 -7.775 5.873 1.00 91.75 170 GLU A N 1
ATOM 1425 C CA . GLU A 1 170 ? 1.626 -6.907 5.399 1.00 91.75 170 GLU A CA 1
ATOM 1426 C C . GLU A 1 170 ? 0.531 -6.707 6.456 1.00 91.75 170 GLU A C 1
ATOM 1428 O O . GLU A 1 170 ? -0.246 -5.762 6.347 1.00 91.75 170 GLU A O 1
ATOM 1433 N N . LEU A 1 171 ? 0.453 -7.574 7.475 1.00 93.44 171 LEU A N 1
ATOM 1434 C CA . LEU A 1 171 ? -0.476 -7.393 8.586 1.00 93.44 171 LEU A CA 1
ATOM 1435 C C . LEU A 1 171 ? -0.038 -6.226 9.484 1.00 93.44 171 LEU A C 1
ATOM 1437 O O . LEU A 1 171 ? -0.843 -5.331 9.728 1.00 93.44 171 LEU A O 1
ATOM 1441 N N . GLU A 1 172 ? 1.236 -6.171 9.894 1.00 94.81 172 GLU A N 1
ATOM 1442 C CA . GLU A 1 172 ? 1.781 -5.026 10.638 1.00 94.81 172 GLU A CA 1
ATOM 1443 C C . GLU A 1 172 ? 1.680 -3.727 9.825 1.00 94.81 172 GLU A C 1
ATOM 1445 O O . GLU A 1 172 ? 1.315 -2.691 10.380 1.00 94.81 172 GLU A O 1
ATOM 1450 N N . MET A 1 173 ? 1.916 -3.783 8.506 1.00 95.25 173 MET A N 1
ATOM 1451 C CA . MET A 1 173 ? 1.694 -2.635 7.612 1.00 95.25 173 MET A CA 1
ATOM 1452 C C . MET A 1 173 ? 0.247 -2.134 7.670 1.00 95.25 173 MET A C 1
ATOM 1454 O O . MET A 1 173 ? 0.007 -0.933 7.768 1.00 95.25 173 MET A O 1
ATOM 1458 N N . SER A 1 174 ? -0.714 -3.058 7.630 1.00 95.69 174 SER A N 1
ATOM 1459 C CA . SER A 1 174 ? -2.142 -2.734 7.646 1.00 95.69 174 SER A CA 1
ATOM 1460 C C . SER A 1 174 ? -2.571 -2.117 8.976 1.00 95.69 174 SER A C 1
ATOM 1462 O O . SER A 1 174 ? -3.260 -1.101 8.984 1.00 95.69 174 SER A O 1
ATOM 1464 N N . TYR A 1 175 ? -2.127 -2.683 10.101 1.00 95.00 175 TYR A N 1
ATOM 1465 C CA . TYR A 1 175 ? -2.431 -2.139 11.426 1.00 95.00 175 TYR A CA 1
ATOM 1466 C C . TYR A 1 175 ? -1.806 -0.764 11.654 1.00 95.00 175 TYR A C 1
ATOM 1468 O O . TYR A 1 175 ? -2.477 0.124 12.177 1.00 95.00 175 TYR A O 1
ATOM 1476 N N . ALA A 1 176 ? -0.558 -0.560 11.221 1.00 95.50 176 ALA A N 1
ATOM 1477 C CA . ALA A 1 176 ? 0.096 0.742 11.310 1.00 95.50 176 ALA A CA 1
ATOM 1478 C C . ALA A 1 176 ? -0.630 1.816 10.480 1.00 95.50 176 ALA A C 1
ATOM 1480 O O . ALA A 1 176 ? -0.705 2.968 10.9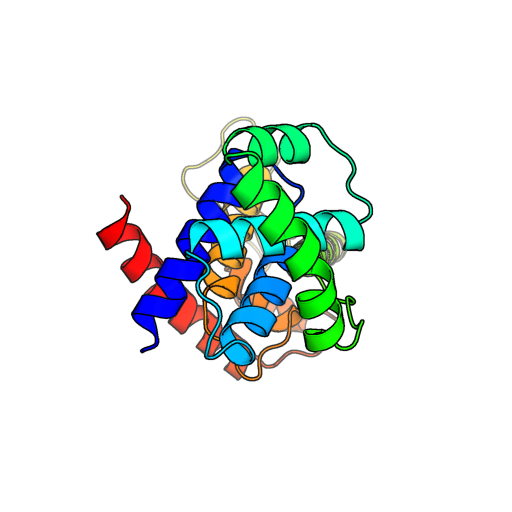01 1.00 95.50 176 ALA A O 1
ATOM 1481 N N . ALA A 1 177 ? -1.187 1.448 9.322 1.00 96.62 177 ALA A N 1
ATOM 1482 C CA . ALA A 1 177 ? -1.848 2.391 8.426 1.00 96.62 177 ALA A CA 1
ATOM 1483 C C . ALA A 1 177 ? -3.236 2.855 8.881 1.00 96.62 177 ALA A C 1
ATOM 1485 O O . ALA A 1 177 ? -3.636 3.958 8.513 1.00 96.62 177 ALA A O 1
ATOM 1486 N N . LEU A 1 178 ? -3.958 2.040 9.655 1.00 93.94 178 LEU A N 1
ATOM 1487 C CA . LEU A 1 178 ? -5.309 2.361 10.132 1.00 93.94 178 LEU A CA 1
ATOM 1488 C C . LEU A 1 1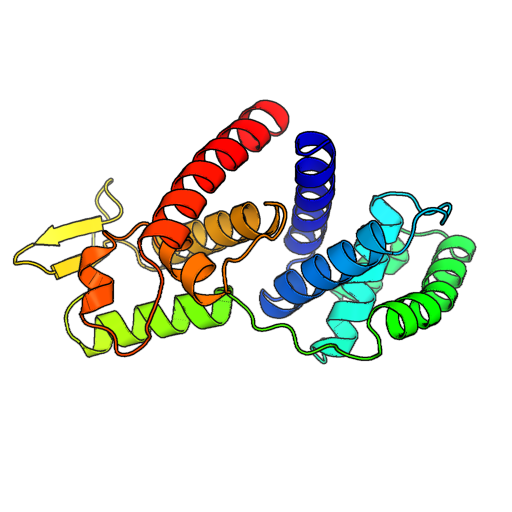78 ? -5.325 3.427 11.240 1.00 93.94 178 LEU A C 1
ATOM 1490 O O . LEU A 1 178 ? -6.379 3.974 11.538 1.00 93.94 178 LEU A O 1
ATOM 1494 N N . GLU A 1 179 ? -4.171 3.717 11.856 1.00 87.31 179 GLU A N 1
ATOM 1495 C CA . GLU A 1 179 ? -4.005 4.724 12.923 1.00 87.31 179 GLU A CA 1
ATOM 1496 C C . GLU A 1 179 ? -4.947 4.540 14.129 1.00 87.31 179 GLU A C 1
ATOM 1498 O O . GLU A 1 179 ? -5.174 5.457 14.919 1.00 87.31 179 GLU A O 1
ATOM 1503 N N . PHE A 1 180 ? -5.456 3.325 14.313 1.00 91.50 180 PHE A N 1
ATOM 1504 C CA . PHE A 1 180 ? -6.218 2.946 15.489 1.00 91.50 180 PHE A CA 1
ATOM 1505 C C . PHE A 1 180 ? -5.302 2.540 16.655 1.00 91.50 180 PHE A C 1
ATOM 1507 O O . PHE A 1 180 ? -4.156 2.127 16.437 1.00 91.50 180 PHE A O 1
ATOM 1514 N N . PRO A 1 181 ? -5.777 2.586 17.915 1.00 90.19 181 PRO A N 1
ATOM 1515 C CA . PRO A 1 181 ? -4.978 2.176 19.056 1.00 90.19 181 PRO A CA 1
ATOM 1516 C C . PRO A 1 181 ? -4.731 0.677 18.967 1.00 90.19 181 PRO A C 1
ATOM 1518 O O . PRO A 1 181 ? -5.676 -0.104 18.903 1.00 90.19 181 PRO A O 1
ATOM 1521 N N . LEU A 1 182 ? -3.471 0.247 19.040 1.00 90.75 182 LEU A N 1
ATOM 1522 C CA . LEU A 1 182 ? -3.114 -1.160 18.812 1.00 90.75 182 LEU A CA 1
ATOM 1523 C C . LEU A 1 182 ? -3.832 -2.150 19.743 1.00 90.75 182 LEU A C 1
ATOM 1525 O O . LEU A 1 182 ? -3.982 -3.323 19.406 1.00 90.75 182 LEU A O 1
ATOM 1529 N N . GLY A 1 18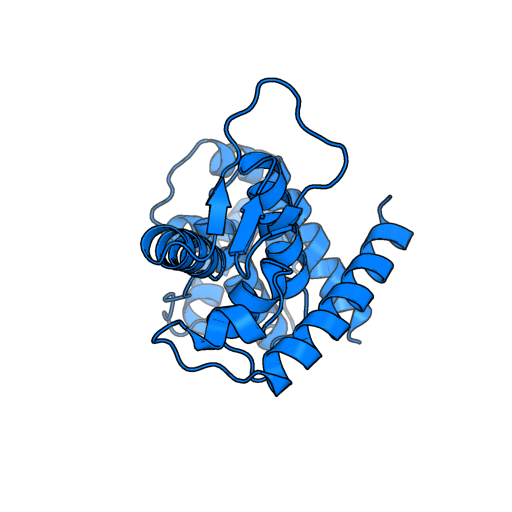3 ? -4.291 -1.677 20.907 1.00 87.81 183 GLY A N 1
ATOM 1530 C CA . GLY A 1 183 ? -5.090 -2.461 21.844 1.00 87.81 183 GLY A CA 1
ATOM 1531 C C . GLY A 1 183 ? -6.373 -3.026 21.228 1.00 87.81 183 GLY A C 1
ATOM 1532 O O . GLY A 1 183 ? -6.747 -4.142 21.576 1.00 87.81 183 GLY A O 1
ATOM 1533 N N . ILE A 1 184 ? -7.003 -2.344 20.266 1.00 88.44 184 ILE A N 1
ATOM 1534 C CA . ILE A 1 184 ? -8.248 -2.839 19.654 1.00 88.44 184 ILE A CA 1
ATOM 1535 C C . ILE A 1 184 ? -8.023 -4.118 18.844 1.00 88.44 184 ILE A C 1
ATOM 1537 O O . ILE A 1 184 ? -8.909 -4.965 18.757 1.00 88.44 184 ILE A O 1
ATOM 1541 N N . PHE A 1 185 ? -6.827 -4.272 18.265 1.00 89.00 185 PHE A N 1
ATOM 1542 C CA . PHE A 1 185 ? -6.499 -5.404 17.404 1.00 89.00 185 PHE A CA 1
ATOM 1543 C C . PHE A 1 185 ? -6.257 -6.678 18.214 1.00 89.00 185 PHE A C 1
ATOM 1545 O O . PHE A 1 185 ? -6.297 -7.768 17.654 1.00 89.00 185 PHE A O 1
ATOM 1552 N N . SER A 1 186 ? -6.064 -6.567 19.535 1.00 82.62 186 SER A N 1
ATOM 1553 C CA . SER A 1 186 ? -5.984 -7.734 20.427 1.00 82.62 186 SER A CA 1
ATOM 1554 C C . SER A 1 186 ? -7.266 -8.573 20.422 1.00 82.62 186 SER A C 1
ATOM 1556 O O . SER A 1 186 ? -7.220 -9.772 20.685 1.00 82.62 186 SER A O 1
ATOM 1558 N N . ASN A 1 187 ? -8.392 -7.962 20.045 1.00 77.19 187 ASN A N 1
ATOM 1559 C CA . ASN A 1 187 ? -9.667 -8.642 19.875 1.00 77.19 187 ASN A CA 1
ATOM 1560 C C . ASN A 1 187 ? -9.779 -9.390 18.543 1.00 77.19 187 ASN A C 1
ATOM 1562 O O . ASN A 1 187 ? -10.803 -10.023 18.318 1.00 77.19 187 ASN A O 1
ATOM 1566 N N . LEU A 1 188 ? -8.796 -9.317 17.641 1.00 85.38 188 LEU A N 1
ATOM 1567 C CA . LEU A 1 188 ? -8.795 -10.042 16.369 1.00 85.38 188 LEU A CA 1
ATOM 1568 C C . LEU A 1 188 ? -8.023 -11.362 16.494 1.00 85.38 188 LEU A C 1
ATOM 1570 O O . LEU A 1 188 ? -7.125 -11.519 17.314 1.00 85.38 188 LEU A O 1
ATOM 1574 N N . THR A 1 189 ? -8.362 -12.337 15.652 1.00 81.94 189 THR A N 1
ATOM 1575 C CA . THR A 1 189 ? -7.735 -13.673 15.672 1.00 81.94 189 THR A CA 1
ATOM 1576 C C . THR A 1 189 ? -6.323 -13.697 15.091 1.00 81.94 189 THR A C 1
ATOM 1578 O O . THR A 1 189 ? -5.582 -14.655 15.315 1.00 81.94 189 THR A O 1
ATOM 1581 N N . PHE A 1 190 ? -5.937 -12.678 14.322 1.00 82.69 190 PHE A N 1
ATOM 1582 C CA . PHE A 1 190 ? -4.632 -12.638 13.674 1.00 82.69 190 PHE A CA 1
ATOM 1583 C C . PHE A 1 190 ? -3.563 -12.139 14.636 1.00 82.69 190 PHE A C 1
ATOM 1585 O O . PHE A 1 190 ? -3.592 -10.993 15.085 1.00 82.69 190 PHE A O 1
ATOM 1592 N N . LYS A 1 191 ? -2.583 -13.000 14.908 1.00 84.00 191 LYS A N 1
ATOM 1593 C CA . LYS A 1 191 ? -1.405 -12.626 15.687 1.00 84.00 191 LYS A CA 1
ATOM 1594 C C . LYS A 1 191 ? -0.583 -11.597 14.917 1.00 84.00 191 LYS A C 1
ATOM 1596 O O . LYS A 1 191 ? -0.305 -11.797 13.738 1.00 84.00 191 LYS A O 1
ATOM 1601 N N . PHE A 1 192 ? -0.163 -10.549 15.612 1.00 89.56 192 PHE A N 1
ATOM 1602 C CA . PHE A 1 192 ? 0.774 -9.552 15.107 1.00 89.56 192 PHE A CA 1
ATOM 1603 C C . PHE A 1 192 ? 1.746 -9.138 16.198 1.00 89.56 192 PHE A C 1
ATOM 1605 O O . PHE A 1 192 ? 1.470 -9.307 17.391 1.00 89.56 192 PHE A O 1
ATOM 1612 N N . SER A 1 193 ? 2.877 -8.576 15.790 1.00 92.75 193 SER A N 1
ATOM 1613 C CA . SER A 1 193 ? 3.820 -7.998 16.737 1.00 92.75 193 SER A CA 1
ATOM 1614 C C . SER A 1 193 ? 3.488 -6.533 17.001 1.00 92.75 193 SER A C 1
ATOM 1616 O O . SER A 1 193 ? 3.636 -5.668 16.130 1.00 92.75 193 SER A O 1
ATOM 1618 N N . LYS A 1 194 ? 3.062 -6.246 18.237 1.00 92.50 194 LYS A N 1
ATOM 1619 C CA . LYS A 1 194 ? 2.829 -4.874 18.704 1.00 92.50 194 LYS A CA 1
ATOM 1620 C C . LYS A 1 194 ? 4.100 -4.031 18.589 1.00 92.50 194 LYS A C 1
ATOM 1622 O O . LYS A 1 194 ? 4.038 -2.931 18.060 1.00 92.50 194 LYS A O 1
ATOM 1627 N N . GLU A 1 195 ? 5.242 -4.580 18.998 1.00 94.06 195 GLU A N 1
ATOM 1628 C CA . GLU A 1 195 ? 6.544 -3.907 18.925 1.00 94.06 195 GLU A CA 1
ATOM 1629 C C . GLU A 1 195 ? 6.925 -3.538 17.483 1.00 94.06 195 GLU A C 1
ATOM 1631 O O . GLU A 1 195 ? 7.286 -2.392 17.210 1.00 94.06 195 GLU A O 1
ATOM 1636 N N . ILE A 1 196 ? 6.790 -4.482 16.542 1.00 94.44 196 ILE A N 1
ATOM 1637 C CA . ILE A 1 196 ? 7.086 -4.226 15.124 1.00 94.44 196 ILE A CA 1
ATOM 1638 C C . ILE A 1 196 ? 6.128 -3.164 14.567 1.00 94.44 196 ILE A C 1
ATOM 1640 O O . ILE A 1 196 ? 6.557 -2.255 13.857 1.00 94.44 196 ILE A O 1
ATOM 1644 N N . THR A 1 197 ? 4.843 -3.232 14.924 1.00 94.62 197 THR A N 1
ATOM 1645 C CA . THR A 1 197 ? 3.840 -2.255 14.469 1.00 94.62 197 THR A CA 1
ATOM 1646 C C . THR A 1 197 ? 4.128 -0.855 15.014 1.00 94.62 197 THR A C 1
ATOM 1648 O O . THR A 1 197 ? 4.073 0.116 14.266 1.00 94.62 197 THR A O 1
ATOM 1651 N N . GLU A 1 198 ? 4.503 -0.726 16.289 1.00 95.06 198 GLU A N 1
ATOM 1652 C CA . GLU A 1 198 ? 4.895 0.557 16.890 1.00 95.06 198 GLU A CA 1
ATOM 1653 C C . GLU A 1 198 ? 6.150 1.138 16.234 1.00 95.06 198 GLU A C 1
ATOM 1655 O O . GLU A 1 198 ? 6.207 2.343 15.970 1.00 95.06 198 GLU A O 1
ATOM 1660 N N . ARG A 1 199 ? 7.147 0.297 15.929 1.00 94.75 199 ARG A N 1
ATOM 1661 C CA . ARG A 1 199 ? 8.333 0.716 15.171 1.00 94.75 199 ARG A CA 1
ATOM 1662 C C . ARG A 1 199 ? 7.942 1.227 13.784 1.00 94.75 199 ARG A C 1
ATOM 1664 O O . ARG A 1 199 ? 8.428 2.278 13.370 1.00 94.75 199 ARG A O 1
ATOM 1671 N N . LEU A 1 200 ? 7.031 0.537 13.100 1.00 95.00 200 LEU A N 1
ATOM 1672 C CA . LEU A 1 200 ? 6.557 0.937 11.778 1.00 95.00 200 LEU A CA 1
ATOM 1673 C C . LEU A 1 200 ? 5.770 2.256 11.806 1.00 95.00 200 LEU A C 1
ATOM 1675 O O . LEU A 1 200 ? 5.972 3.093 10.932 1.00 95.00 200 LEU A O 1
ATOM 1679 N N . ILE A 1 201 ? 4.936 2.485 12.827 1.00 95.25 201 ILE A N 1
ATOM 1680 C CA . ILE A 1 201 ? 4.219 3.759 13.023 1.00 95.25 201 ILE A CA 1
ATOM 1681 C C . ILE A 1 201 ? 5.206 4.925 13.185 1.00 95.25 201 ILE A C 1
ATOM 1683 O O . ILE A 1 201 ? 5.008 5.985 12.591 1.00 95.25 201 ILE A O 1
ATOM 1687 N N . LYS A 1 202 ? 6.296 4.731 13.941 1.00 94.19 202 LYS A N 1
ATOM 1688 C CA . LYS A 1 202 ? 7.348 5.754 14.087 1.00 94.19 202 LYS A CA 1
ATOM 1689 C C . LYS A 1 202 ? 8.014 6.066 12.745 1.00 94.19 202 LYS A C 1
ATOM 1691 O O . LYS A 1 202 ? 8.072 7.230 12.357 1.00 94.19 202 LYS A O 1
ATOM 1696 N N . LYS A 1 203 ? 8.413 5.034 11.993 1.00 93.75 203 LYS A N 1
ATOM 1697 C CA . LYS A 1 203 ? 9.000 5.207 10.652 1.00 93.75 203 LYS A CA 1
ATOM 1698 C C . LYS A 1 203 ? 8.034 5.857 9.656 1.00 93.75 203 LYS A C 1
ATOM 1700 O O . LYS A 1 203 ? 8.452 6.664 8.830 1.00 93.75 203 LYS A O 1
ATOM 1705 N N . LEU A 1 204 ? 6.738 5.549 9.735 1.00 94.81 204 LEU A N 1
ATOM 1706 C CA . LEU A 1 204 ? 5.709 6.197 8.919 1.00 94.81 204 LEU A CA 1
ATOM 1707 C C . LEU A 1 204 ? 5.682 7.712 9.162 1.00 94.81 204 LEU A C 1
ATOM 1709 O O . LEU A 1 204 ? 5.629 8.478 8.201 1.00 94.81 204 LEU A O 1
ATOM 1713 N N . ALA A 1 205 ? 5.744 8.157 10.420 1.00 93.69 205 ALA A N 1
ATOM 1714 C CA . ALA A 1 205 ? 5.786 9.583 10.742 1.00 93.69 205 ALA A CA 1
ATOM 1715 C C . ALA A 1 205 ? 7.037 10.272 10.163 1.00 93.69 205 ALA A C 1
ATOM 1717 O O . ALA A 1 205 ? 6.941 11.367 9.610 1.00 93.69 205 ALA A O 1
ATOM 1718 N N . GLU A 1 206 ? 8.194 9.611 10.223 1.00 92.50 206 GLU A N 1
ATOM 1719 C CA . GLU A 1 206 ? 9.442 10.106 9.628 1.00 92.50 206 GLU A CA 1
ATOM 1720 C C . GLU A 1 206 ? 9.329 10.247 8.101 1.00 92.50 206 GLU A C 1
ATOM 1722 O O . GLU A 1 206 ? 9.626 11.310 7.553 1.00 92.50 206 GLU A O 1
ATOM 1727 N N . VAL A 1 207 ? 8.830 9.214 7.411 1.00 91.69 207 VAL A N 1
ATOM 1728 C CA . VAL A 1 207 ? 8.647 9.217 5.949 1.00 91.69 207 VAL A CA 1
ATOM 1729 C C . VAL A 1 207 ? 7.639 10.263 5.486 1.00 91.69 207 VAL A C 1
ATOM 1731 O O . VAL A 1 207 ? 7.905 10.947 4.494 1.00 91.69 207 VAL A O 1
ATOM 1734 N N . LYS A 1 208 ? 6.531 10.449 6.214 1.00 92.00 208 LYS A N 1
ATOM 1735 C CA . LYS A 1 208 ? 5.570 11.532 5.947 1.00 92.00 208 LYS A CA 1
ATOM 1736 C C . LYS A 1 208 ? 6.267 12.890 5.943 1.00 92.00 208 LYS A C 1
ATOM 1738 O O . LYS A 1 208 ? 6.177 13.606 4.951 1.00 92.00 208 LYS A O 1
ATOM 1743 N N . ASN A 1 209 ? 7.034 13.193 6.992 1.00 89.38 209 ASN A N 1
ATOM 1744 C CA . ASN A 1 209 ? 7.751 14.464 7.106 1.00 89.38 209 ASN A CA 1
ATOM 1745 C C . ASN A 1 209 ? 8.754 14.672 5.962 1.00 89.38 209 ASN A C 1
ATOM 1747 O O . ASN A 1 209 ? 8.847 15.766 5.411 1.00 89.38 209 ASN A O 1
ATOM 1751 N N . ILE A 1 210 ? 9.504 13.631 5.584 1.00 88.06 210 ILE A N 1
ATOM 1752 C CA . ILE A 1 210 ? 10.484 13.703 4.488 1.00 88.06 210 ILE A CA 1
ATOM 1753 C C . ILE A 1 210 ? 9.796 14.055 3.168 1.00 88.06 210 ILE A C 1
ATOM 1755 O O . ILE A 1 210 ? 10.271 14.916 2.428 1.00 88.06 210 ILE A O 1
ATOM 1759 N N . ILE A 1 211 ? 8.689 13.378 2.867 1.00 87.50 211 ILE A N 1
ATOM 1760 C CA . ILE A 1 211 ? 7.986 13.549 1.600 1.00 87.50 211 ILE A CA 1
ATOM 1761 C C . ILE A 1 211 ? 7.253 14.891 1.550 1.00 87.50 211 ILE A C 1
ATOM 1763 O O . ILE A 1 211 ? 7.388 15.594 0.550 1.00 87.50 211 ILE A O 1
ATOM 1767 N N . GLN A 1 212 ? 6.534 15.263 2.610 1.00 87.44 212 GLN A N 1
ATOM 1768 C CA . GLN A 1 212 ? 5.788 16.524 2.672 1.00 87.44 212 GLN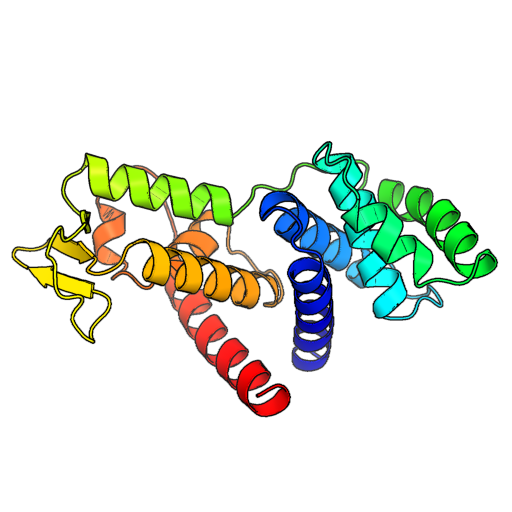 A CA 1
ATOM 1769 C C . GLN A 1 212 ? 6.723 17.724 2.509 1.00 87.44 212 GLN A C 1
ATOM 1771 O O . GLN A 1 212 ? 6.517 18.541 1.625 1.00 87.44 212 GLN A O 1
ATOM 1776 N N . ASN A 1 213 ? 7.845 17.762 3.237 1.00 84.00 213 ASN A N 1
ATOM 1777 C CA . ASN A 1 213 ? 8.810 18.866 3.141 1.00 84.00 213 ASN A CA 1
ATOM 1778 C C . ASN A 1 213 ? 9.459 19.032 1.756 1.00 84.00 213 ASN A C 1
ATOM 1780 O O . ASN A 1 213 ? 10.094 20.053 1.493 1.00 84.00 213 ASN A O 1
ATOM 1784 N N . LYS A 1 214 ? 9.399 18.006 0.900 1.00 81.62 214 LYS A N 1
ATOM 1785 C CA . LYS A 1 214 ? 10.077 17.999 -0.400 1.00 81.62 214 LYS A CA 1
ATOM 1786 C C . LYS A 1 214 ? 9.125 18.173 -1.581 1.00 81.62 214 LYS A C 1
ATOM 1788 O O . LYS A 1 214 ? 9.573 18.554 -2.663 1.00 81.62 214 LYS A O 1
ATOM 1793 N N . TYR A 1 215 ? 7.856 17.824 -1.409 1.00 76.62 215 TYR A N 1
ATOM 1794 C CA . TYR A 1 215 ? 6.911 17.686 -2.510 1.00 76.62 215 TYR A CA 1
ATOM 1795 C C . TYR A 1 215 ? 5.591 18.442 -2.323 1.00 76.62 215 TYR A C 1
ATOM 1797 O O . TYR A 1 215 ? 4.829 18.453 -3.295 1.00 76.62 215 TYR A O 1
ATOM 1805 N N . ASP A 1 216 ? 5.364 19.047 -1.154 1.00 64.12 216 ASP A N 1
ATOM 1806 C CA . ASP A 1 216 ? 4.284 20.003 -0.867 1.00 64.12 216 ASP A CA 1
ATOM 1807 C C . ASP A 1 216 ? 4.868 21.420 -0.712 1.00 64.12 216 ASP A C 1
ATOM 1809 O O . ASP A 1 216 ? 4.199 22.379 -1.160 1.00 64.12 216 ASP A O 1
#

Secondary structure (DSSP, 8-state):
-HHHHHHHHHHHHHHHHHTT--HHHHHHHHHHHHHHHHH-SS----HHHHHHHHHHHHHHHTT---HHHHHHHTTS-HHHHHHHHHHHHHHHHHTTT------HHHHHHHHHHHHHHTTSEEE---SS--SSSEEEETTEEEES-HHHHHHHHHHHHHHHHHSPP-S--HHHHHHHHT---GGGGGGSSS---HHHHHHHHHHHHHHHHHHHHHH-

Radius of gyration: 18.89 Å; chains: 1; bounding box: 50×36×55 Å

Sequence (216 aa):
MEYKYVEQKWLMFKEVKAFKFPLSVRSTAIRIFDNIIRNIGSFKLSNQELAILSILVACKCEDFQGSPIDNILRRLELERRMGLIEMESVVLNITEFNFYYPSPYTKAYAILIMLQERDIVNVYEREEIPEDLLTYEDGKIIIKDIDRLWERTILNLDYILCIEREDWSELEMSYAALEFPLGIFSNLTFKFSKEITERLIKKLAEVKNIIQNKYD

pLDDT: mean 85.78, std 8.48, range [46.38, 96.62]

Foldseek 3Di:
DLLVLLVLLVVLLVLCVVLPDDLQLNQLLLVLLVLCVVPPPDDPDDSLLSSLLSSVLSCVLVVNDDPSNVVSLVVDDPVSSVVSVVCNVVSCVSCVVPSDGDRLLVLLVVLQVVCVVVQQEAEDDDPDQDPDQWDADPNHIYGSDPVVLSVQLSVLLSLLSSGDDDDADSNLSSCLSSPDDVVSCVPPPDDDDPVVSVVSNVSSVVSVVSCVVVPD

InterPro domains:
  IPR036915 Cyclin-like superfamily [SSF47954] (11-99)